Protein AF-A0A838JIX5-F1 (afdb_monomer_lite)

Sequence (201 aa):
MAEPAPVVNPYAYDNSAVEAPPATLGGALRRVGPGLVLTASIVGSGELIATTKLGAEVGYVLLWAVIISCLIKVVIQGEIGRYTIATGETALQFMNHMPGRIFGLSWPIWLWTIAGVLVMFAVGGMYGGVAQTLNLIMPAIGVDIWVGVLLLITLAVLLTGSYVQIEFVATLLVAIFTVLTVVTAAMLLLHPEYFSWSSVR

Structure (mmCIF, N/CA/C/O backbone):
data_AF-A0A838JIX5-F1
#
_entry.id   AF-A0A838JIX5-F1
#
loop_
_atom_site.group_PDB
_atom_site.id
_atom_site.type_symbol
_atom_site.label_atom_id
_atom_site.label_alt_id
_atom_site.label_comp_id
_atom_site.label_asym_id
_atom_site.label_entity_id
_atom_site.label_seq_id
_atom_site.pdbx_PDB_ins_code
_atom_site.Cartn_x
_atom_site.Cartn_y
_atom_site.Cartn_z
_atom_site.occupancy
_atom_site.B_iso_or_equiv
_atom_site.auth_seq_id
_atom_site.auth_comp_id
_atom_site.auth_asym_id
_atom_site.auth_atom_id
_atom_site.pdbx_PDB_model_num
ATOM 1 N N . MET A 1 1 ? -52.661 4.493 8.067 1.00 49.72 1 MET A N 1
ATOM 2 C CA . MET A 1 1 ? -51.391 4.979 7.490 1.00 49.72 1 MET A CA 1
ATOM 3 C C . MET A 1 1 ? -50.311 4.103 8.092 1.00 49.72 1 MET A C 1
ATOM 5 O O . MET A 1 1 ? -50.184 4.119 9.306 1.00 49.72 1 MET A O 1
ATOM 9 N N . ALA A 1 2 ? -49.692 3.225 7.300 1.00 50.19 2 ALA A N 1
ATOM 10 C CA . ALA A 1 2 ? -48.663 2.321 7.809 1.00 50.19 2 ALA A CA 1
ATOM 11 C C . ALA A 1 2 ? -47.417 3.141 8.166 1.00 50.19 2 ALA A C 1
ATOM 13 O O . ALA A 1 2 ? -46.976 3.967 7.368 1.00 50.19 2 ALA A O 1
ATOM 14 N N . GLU A 1 3 ? -46.920 2.950 9.382 1.00 52.31 3 GLU A N 1
ATOM 15 C CA . GLU A 1 3 ? -45.688 3.551 9.885 1.00 52.31 3 GLU A CA 1
ATOM 16 C C . GLU A 1 3 ? -44.525 3.158 8.951 1.00 52.31 3 GLU A C 1
ATOM 18 O O . GLU A 1 3 ? -44.441 1.987 8.561 1.00 52.31 3 GLU A O 1
ATOM 23 N N . PRO A 1 4 ? -43.672 4.099 8.504 1.00 58.88 4 PRO A N 1
ATOM 24 C CA . PRO A 1 4 ? -42.562 3.760 7.623 1.00 58.88 4 PRO A CA 1
ATOM 25 C C . PRO A 1 4 ? -41.616 2.810 8.361 1.00 58.88 4 PRO A C 1
ATOM 27 O O . PRO A 1 4 ? -41.252 3.062 9.509 1.00 58.88 4 PRO A O 1
ATOM 30 N N . ALA A 1 5 ? -41.245 1.707 7.705 1.00 61.91 5 ALA A N 1
ATOM 31 C CA . ALA A 1 5 ? -40.332 0.719 8.268 1.00 61.91 5 ALA A CA 1
ATOM 32 C C . ALA A 1 5 ? -39.061 1.415 8.794 1.00 61.91 5 ALA A C 1
ATOM 34 O O . ALA A 1 5 ? -38.531 2.296 8.106 1.00 61.91 5 ALA A O 1
ATOM 35 N N . PRO A 1 6 ? -38.576 1.058 9.997 1.00 62.38 6 PRO A N 1
ATOM 36 C CA . PRO A 1 6 ? -37.423 1.716 10.590 1.00 62.38 6 PRO A CA 1
ATOM 37 C C . PRO A 1 6 ? -36.229 1.597 9.642 1.00 62.38 6 PRO A C 1
ATOM 39 O O . PRO A 1 6 ? -35.906 0.510 9.165 1.00 62.38 6 PRO A O 1
ATOM 42 N N . VAL A 1 7 ? -35.589 2.731 9.352 1.00 66.94 7 VAL A N 1
ATOM 43 C CA . VAL A 1 7 ? -34.359 2.779 8.559 1.00 66.94 7 VAL A CA 1
ATOM 44 C C . VAL A 1 7 ? -33.283 2.056 9.364 1.00 66.94 7 VAL A C 1
ATOM 46 O O . VAL A 1 7 ? -32.718 2.613 10.304 1.00 66.94 7 VAL A O 1
ATOM 49 N N . VAL A 1 8 ? -33.047 0.785 9.038 1.00 63.84 8 VAL A N 1
ATOM 50 C CA . VAL A 1 8 ? -31.999 -0.023 9.663 1.00 63.84 8 VAL A CA 1
ATOM 51 C C . VAL A 1 8 ? -30.667 0.608 9.286 1.00 63.84 8 VAL A C 1
ATOM 53 O O . VAL A 1 8 ? -30.290 0.607 8.118 1.00 63.84 8 VAL A O 1
ATOM 56 N N . ASN A 1 9 ? -29.977 1.195 10.263 1.00 64.69 9 ASN A N 1
ATOM 57 C CA . ASN A 1 9 ? -28.635 1.715 10.060 1.00 64.69 9 ASN A CA 1
ATOM 58 C C . ASN A 1 9 ? -27.666 0.522 9.991 1.00 64.69 9 ASN A C 1
ATOM 60 O O . ASN A 1 9 ? -27.440 -0.110 11.023 1.00 64.69 9 ASN A O 1
ATOM 64 N N . PRO A 1 10 ? -27.071 0.213 8.824 1.00 61.59 10 PRO A N 1
ATOM 65 C CA . PRO A 1 10 ? -26.179 -0.937 8.675 1.00 61.59 10 PRO A CA 1
ATOM 66 C C . PRO A 1 10 ? -24.869 -0.798 9.470 1.00 61.59 10 PRO A C 1
ATOM 68 O O . PRO A 1 10 ? -24.121 -1.763 9.576 1.00 61.59 10 PRO A O 1
ATOM 71 N N . TYR A 1 11 ? -24.587 0.386 10.024 1.00 59.97 11 TYR A N 1
ATOM 72 C CA . TYR A 1 11 ? -23.412 0.676 10.848 1.00 59.97 11 TYR A CA 1
ATOM 73 C C . TYR A 1 11 ? -23.733 0.789 12.343 1.00 59.97 11 TYR A C 1
ATOM 75 O O . TYR A 1 11 ? -22.839 1.078 13.136 1.00 59.97 11 TYR A O 1
ATOM 83 N N . ALA A 1 12 ? -24.996 0.615 12.743 1.00 66.25 12 ALA A N 1
ATOM 84 C CA . ALA A 1 12 ? -25.342 0.561 14.156 1.00 66.25 12 ALA A CA 1
ATOM 85 C C . ALA A 1 12 ? -24.892 -0.782 14.739 1.00 66.25 12 ALA A C 1
ATOM 87 O O . ALA A 1 12 ? -25.158 -1.837 14.167 1.00 66.25 12 ALA A O 1
ATOM 88 N N . TYR A 1 13 ? -24.205 -0.732 15.879 1.00 64.38 13 TYR A N 1
ATOM 89 C CA . TYR A 1 13 ? -23.758 -1.926 16.585 1.00 64.38 13 TYR A CA 1
ATOM 90 C C . TYR A 1 13 ? -24.971 -2.747 17.044 1.00 64.38 13 TYR A C 1
ATOM 92 O O . TYR A 1 13 ? -25.727 -2.323 17.920 1.00 64.38 13 TYR A O 1
ATOM 100 N N . ASP A 1 14 ? -25.154 -3.917 16.435 1.00 71.00 14 ASP A N 1
ATOM 101 C CA . ASP A 1 14 ? -26.200 -4.868 16.790 1.00 71.00 14 ASP A CA 1
ATOM 102 C C . ASP A 1 14 ? -25.583 -6.058 17.532 1.00 71.00 14 ASP A C 1
ATOM 104 O O . ASP A 1 14 ? -24.811 -6.839 16.975 1.00 71.00 14 ASP A O 1
ATOM 108 N N . ASN A 1 15 ? -25.955 -6.213 18.804 1.00 69.06 15 ASN A N 1
ATOM 109 C CA . ASN A 1 15 ? -25.515 -7.335 19.633 1.00 69.06 15 ASN A CA 1
ATOM 110 C C . ASN A 1 15 ? -25.962 -8.695 19.068 1.00 69.06 15 ASN A C 1
ATOM 112 O O . ASN A 1 15 ? -25.353 -9.713 19.393 1.00 69.06 15 ASN A O 1
ATOM 116 N N . SER A 1 16 ? -27.002 -8.732 18.227 1.00 70.44 16 SER A N 1
ATOM 117 C CA . SER A 1 16 ? -27.482 -9.961 17.588 1.00 70.44 16 SER A CA 1
ATOM 118 C C . SER A 1 16 ? -26.566 -10.466 16.463 1.00 70.44 16 SER A C 1
ATOM 120 O O . SER A 1 16 ? -26.620 -11.647 16.121 1.00 70.44 16 SER A O 1
ATOM 122 N N . ALA A 1 17 ? -25.679 -9.611 15.937 1.00 70.25 17 ALA A N 1
ATOM 123 C CA . ALA A 1 17 ? -24.711 -9.947 14.890 1.00 70.25 17 ALA A CA 1
ATOM 124 C C . ALA A 1 17 ? -23.365 -10.473 15.437 1.00 70.25 17 ALA A C 1
ATOM 126 O O . ALA A 1 17 ? -22.452 -10.774 14.664 1.00 70.25 17 ALA A O 1
ATOM 127 N N . VAL A 1 18 ? -23.215 -10.581 16.763 1.00 72.31 18 VAL A N 1
ATOM 128 C CA . VAL A 1 18 ? -21.984 -11.063 17.403 1.00 72.31 18 VAL A CA 1
ATOM 129 C C . VAL A 1 18 ? -21.905 -12.585 17.295 1.00 72.31 18 VAL A C 1
ATOM 131 O O . VAL A 1 18 ? -22.628 -13.321 17.964 1.00 72.31 18 VAL A O 1
ATOM 134 N N . GLU A 1 19 ? -20.991 -13.072 16.460 1.00 74.69 19 GLU A N 1
ATOM 135 C CA . GLU A 1 19 ? -20.725 -14.502 16.312 1.00 74.69 19 GLU A CA 1
ATOM 136 C C . GLU A 1 19 ? -19.607 -14.992 17.243 1.00 74.69 19 GLU A C 1
ATOM 138 O O . GLU A 1 19 ? -18.637 -14.286 17.523 1.00 74.69 19 GLU A O 1
ATOM 143 N N . ALA A 1 20 ? -19.699 -16.256 17.667 1.00 76.56 20 ALA A N 1
ATOM 144 C CA . ALA A 1 20 ? -18.618 -16.912 18.395 1.00 76.56 20 ALA A CA 1
ATOM 145 C C . ALA A 1 20 ? -17.365 -17.065 17.504 1.00 76.56 20 ALA A C 1
ATOM 147 O O . ALA A 1 20 ? -17.487 -17.393 16.317 1.00 76.56 20 ALA A O 1
ATOM 148 N N . PRO A 1 21 ? -16.151 -16.873 18.055 1.00 77.81 21 PRO A N 1
ATOM 149 C CA . PRO A 1 21 ? -14.924 -17.016 17.286 1.00 77.81 21 PRO A CA 1
ATOM 150 C C . PRO A 1 21 ? -14.792 -18.449 16.741 1.00 77.81 21 PRO A C 1
ATOM 152 O O . PRO A 1 21 ? -15.108 -19.412 17.447 1.00 77.81 21 PRO A O 1
ATOM 155 N N . PRO A 1 22 ? -14.317 -18.630 15.494 1.00 79.19 22 PRO A N 1
ATOM 156 C CA . PRO A 1 22 ? -14.150 -19.959 14.922 1.00 79.19 22 PRO A CA 1
ATOM 157 C C . PRO A 1 22 ? -13.124 -20.763 15.731 1.00 79.19 22 PRO A C 1
ATOM 159 O O . PRO A 1 22 ? -11.954 -20.402 15.806 1.00 79.19 22 PRO A O 1
ATOM 162 N N . ALA A 1 23 ? -13.554 -21.891 16.300 1.00 80.69 23 ALA A N 1
ATOM 163 C CA . ALA A 1 23 ? -12.699 -22.775 17.100 1.00 80.69 23 ALA A CA 1
ATOM 164 C C . ALA A 1 23 ? -11.810 -23.711 16.255 1.00 80.69 23 ALA A C 1
ATOM 166 O O . ALA A 1 23 ? -10.989 -24.448 16.795 1.00 80.69 23 ALA A O 1
ATOM 167 N N . THR A 1 24 ? -11.979 -23.716 14.928 1.00 86.38 24 THR A N 1
ATOM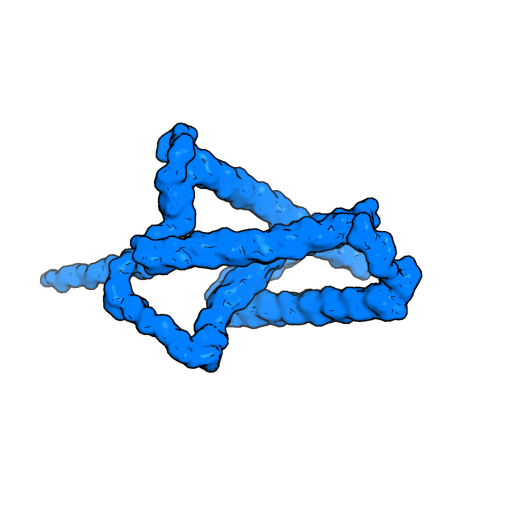 168 C CA . THR A 1 24 ? -11.248 -24.599 14.009 1.00 86.38 24 THR A CA 1
ATOM 169 C C . THR A 1 24 ? -10.425 -23.799 13.006 1.00 86.38 24 THR A C 1
ATOM 171 O O . THR A 1 24 ? -10.868 -22.766 12.501 1.00 86.38 24 THR A O 1
ATOM 174 N N . LEU A 1 25 ? -9.245 -24.320 12.650 1.00 80.00 25 LEU A N 1
ATOM 175 C CA . LEU A 1 25 ? -8.366 -23.722 11.636 1.00 80.00 25 LEU A CA 1
ATOM 176 C C . LEU A 1 25 ? -9.074 -23.556 10.278 1.00 80.00 25 LEU A C 1
ATOM 178 O O . LEU A 1 25 ? -8.915 -22.532 9.621 1.00 80.00 25 LEU A O 1
ATOM 182 N N . GLY A 1 26 ? -9.914 -24.520 9.881 1.00 82.88 26 GLY A N 1
ATOM 183 C CA . GLY A 1 26 ? -10.704 -24.429 8.647 1.00 82.88 26 GLY A CA 1
ATOM 184 C C . GLY A 1 26 ? -11.799 -23.356 8.699 1.00 82.88 26 GLY A C 1
ATOM 185 O O . GLY A 1 26 ? -12.038 -22.667 7.706 1.00 82.88 26 GLY A O 1
ATOM 186 N N . GLY A 1 27 ? -12.434 -23.170 9.862 1.00 79.44 27 GLY A N 1
ATOM 187 C CA . GLY A 1 27 ? -13.394 -22.089 10.091 1.00 79.44 27 GLY A CA 1
ATOM 188 C C . GLY A 1 27 ? -12.737 -20.708 10.073 1.00 79.44 27 GLY A C 1
ATOM 189 O O . GLY A 1 27 ? -13.312 -19.772 9.521 1.00 79.44 27 GLY A O 1
ATOM 190 N N . ALA A 1 28 ? -11.518 -20.596 10.606 1.00 79.88 28 ALA A N 1
ATOM 191 C CA . ALA A 1 28 ? -10.722 -19.375 10.533 1.00 79.88 28 ALA A CA 1
ATOM 192 C C . ALA A 1 28 ? -10.326 -19.048 9.085 1.00 79.88 28 ALA A C 1
ATOM 194 O O . ALA A 1 28 ? -10.533 -17.922 8.639 1.00 79.88 28 ALA A O 1
ATOM 195 N N . LEU A 1 29 ? -9.852 -20.039 8.318 1.00 79.25 29 LEU A N 1
ATOM 196 C CA . LEU A 1 29 ? -9.407 -19.840 6.934 1.00 79.25 29 LEU A CA 1
ATOM 197 C C . LEU A 1 29 ? -10.539 -19.360 6.008 1.00 79.25 29 LEU A C 1
ATOM 199 O O . LEU A 1 29 ? -10.319 -18.501 5.157 1.00 79.25 29 LEU A O 1
ATOM 203 N N . ARG A 1 30 ? -11.775 -19.836 6.217 1.00 77.31 30 ARG A N 1
ATOM 204 C CA . ARG A 1 30 ? -12.961 -19.362 5.476 1.00 77.31 30 ARG A CA 1
ATOM 205 C C . ARG A 1 30 ? -13.294 -17.884 5.707 1.00 77.31 30 ARG A C 1
ATOM 207 O O . ARG A 1 30 ? -13.936 -17.284 4.853 1.00 77.31 30 ARG A O 1
ATOM 214 N N . ARG A 1 31 ? -12.865 -17.293 6.826 1.00 77.44 31 ARG A N 1
ATOM 215 C CA . ARG A 1 31 ? -13.119 -15.881 7.167 1.00 77.44 31 ARG A CA 1
ATOM 216 C C . ARG A 1 31 ? -11.993 -14.936 6.725 1.00 77.44 31 ARG A C 1
ATOM 218 O O . ARG A 1 31 ? -12.108 -13.733 6.922 1.00 77.44 31 ARG A O 1
ATOM 225 N N . VAL A 1 32 ? -10.927 -15.453 6.104 1.00 77.19 32 VAL A N 1
ATOM 226 C CA . VAL A 1 32 ? -9.784 -14.646 5.630 1.00 77.19 32 VAL A CA 1
ATOM 227 C C . VAL A 1 32 ? -10.114 -13.848 4.363 1.00 77.19 32 VAL A C 1
ATOM 229 O O . VAL A 1 32 ? -9.478 -12.827 4.121 1.00 77.19 32 VAL A O 1
ATOM 232 N N . GLY A 1 33 ? -11.122 -14.263 3.585 1.00 69.25 33 GLY A N 1
ATOM 233 C CA . GLY A 1 33 ? -11.476 -13.668 2.285 1.00 69.25 33 GLY A CA 1
ATOM 234 C C . GLY A 1 33 ? -11.539 -12.132 2.280 1.00 69.25 33 GLY A C 1
ATOM 235 O O . GLY A 1 33 ? -10.750 -11.513 1.567 1.00 69.25 33 GLY A O 1
ATOM 236 N N . PRO A 1 34 ? -12.372 -11.496 3.128 1.00 69.12 34 PRO A N 1
ATOM 237 C CA . PRO A 1 34 ? -12.459 -10.035 3.195 1.00 69.12 34 PRO A CA 1
ATOM 238 C C . PRO A 1 34 ? -11.132 -9.359 3.570 1.00 69.12 34 PRO A C 1
ATOM 240 O O . PRO A 1 34 ? -10.790 -8.309 3.031 1.00 69.12 34 PRO A O 1
ATOM 243 N N . GLY A 1 35 ? -10.354 -9.978 4.465 1.00 71.06 35 GLY A N 1
ATOM 244 C CA . GLY A 1 35 ? -9.040 -9.479 4.872 1.00 71.06 35 GLY A CA 1
ATOM 245 C C . GLY A 1 35 ? -8.003 -9.565 3.753 1.00 71.06 35 GLY A C 1
ATOM 246 O O . GLY A 1 35 ? -7.178 -8.665 3.613 1.00 71.06 35 GLY A O 1
ATOM 247 N N . LEU A 1 36 ? -8.060 -10.604 2.919 1.00 69.12 36 LEU A N 1
ATOM 248 C CA . LEU A 1 36 ? -7.152 -10.784 1.787 1.00 69.12 36 LEU A CA 1
ATOM 249 C C . LEU A 1 36 ? -7.434 -9.765 0.676 1.00 69.12 36 LEU A C 1
ATOM 251 O O . LEU A 1 36 ? -6.492 -9.159 0.172 1.00 69.12 36 LEU A O 1
ATOM 255 N N . VAL A 1 37 ? -8.709 -9.504 0.370 1.00 67.44 37 VAL A N 1
ATOM 256 C CA . VAL A 1 37 ? -9.119 -8.443 -0.571 1.00 67.44 37 VAL A CA 1
ATOM 257 C C . VAL A 1 37 ? -8.716 -7.062 -0.047 1.00 67.44 37 VAL A C 1
ATOM 259 O O . VA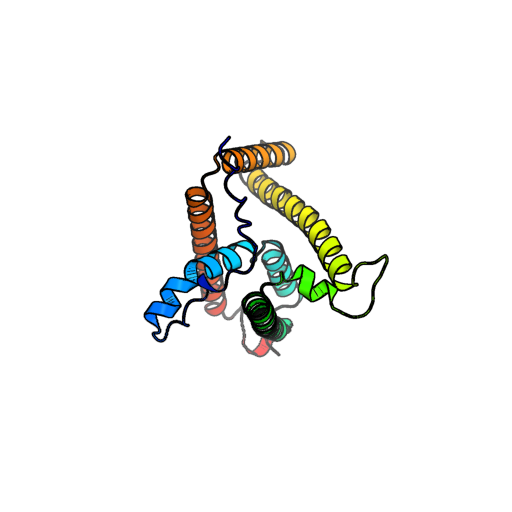L A 1 37 ? -8.141 -6.264 -0.788 1.00 67.44 37 VAL A O 1
ATOM 262 N N . LEU A 1 38 ? -8.935 -6.791 1.245 1.00 70.56 38 LEU A N 1
ATOM 263 C CA . LEU A 1 38 ? -8.499 -5.542 1.871 1.00 70.56 38 LEU A CA 1
ATOM 264 C C . LEU A 1 38 ? -6.975 -5.381 1.781 1.00 70.56 38 LEU A C 1
ATOM 266 O O . LEU A 1 38 ? -6.489 -4.331 1.367 1.00 70.56 38 LEU A O 1
ATOM 270 N N . THR A 1 39 ? -6.217 -6.432 2.093 1.00 70.75 39 THR A N 1
ATOM 271 C CA . THR A 1 39 ? -4.749 -6.407 2.012 1.00 70.75 39 THR A CA 1
ATOM 272 C C . THR A 1 39 ? -4.285 -6.172 0.573 1.00 70.75 39 THR A C 1
ATOM 274 O O . THR A 1 39 ? -3.431 -5.322 0.342 1.00 70.75 39 THR A O 1
ATOM 277 N N . ALA A 1 40 ? -4.898 -6.849 -0.402 1.00 67.75 40 ALA A N 1
ATOM 278 C CA . ALA A 1 40 ? -4.644 -6.651 -1.828 1.00 67.75 40 ALA A CA 1
ATOM 279 C C . ALA A 1 40 ? -4.916 -5.207 -2.286 1.00 67.75 40 ALA A C 1
ATOM 281 O O . ALA A 1 40 ? -4.175 -4.682 -3.110 1.00 67.75 40 ALA A O 1
ATOM 282 N N . SER A 1 41 ? -5.942 -4.553 -1.730 1.00 69.69 41 SER A N 1
ATOM 283 C CA . SER A 1 41 ? -6.265 -3.153 -2.043 1.00 69.69 41 SER A CA 1
ATOM 284 C C . SER A 1 41 ? -5.322 -2.133 -1.392 1.00 69.69 41 SER A C 1
ATOM 286 O O . SER A 1 41 ? -5.141 -1.041 -1.925 1.00 69.69 41 SER A O 1
ATOM 288 N N . ILE A 1 42 ? -4.724 -2.478 -0.245 1.00 70.44 42 ILE A N 1
ATOM 289 C CA . ILE A 1 42 ? -3.831 -1.593 0.519 1.00 70.44 42 ILE A CA 1
ATOM 290 C C . ILE A 1 42 ? -2.392 -1.658 -0.002 1.00 70.44 42 ILE A C 1
ATOM 292 O O . ILE A 1 42 ? -1.681 -0.656 0.070 1.00 70.44 42 ILE A O 1
ATOM 296 N N . VAL A 1 43 ? -1.956 -2.805 -0.538 1.00 69.12 43 VAL A N 1
ATOM 297 C CA . VAL A 1 43 ? -0.628 -2.946 -1.156 1.00 69.12 43 VAL A CA 1
ATOM 298 C C . VAL A 1 43 ? -0.579 -2.100 -2.433 1.00 69.12 43 VAL A C 1
ATOM 300 O O . VAL A 1 43 ? -0.951 -2.528 -3.523 1.00 69.12 43 VAL A O 1
ATOM 303 N N . GLY A 1 44 ? -0.150 -0.851 -2.273 1.00 68.94 44 GLY A N 1
ATOM 304 C CA . GLY A 1 44 ? -0.107 0.142 -3.337 1.00 68.94 44 GLY A CA 1
ATOM 305 C C . GLY A 1 44 ? 1.193 0.097 -4.136 1.00 68.94 44 GLY A C 1
ATOM 306 O O . GLY A 1 44 ? 2.261 -0.244 -3.626 1.00 68.94 44 GLY A O 1
ATOM 307 N N . SER A 1 45 ? 1.135 0.557 -5.387 1.00 68.25 45 SER A N 1
ATOM 308 C CA . SER A 1 45 ? 2.334 0.705 -6.226 1.00 68.25 45 SER A CA 1
ATOM 309 C C . SER A 1 45 ? 3.363 1.681 -5.640 1.00 68.25 45 SER A C 1
ATOM 311 O O . SER A 1 45 ? 4.545 1.558 -5.935 1.00 68.25 45 SER A O 1
ATOM 313 N N . GLY A 1 46 ? 2.948 2.607 -4.767 1.00 71.19 46 GLY A N 1
ATOM 314 C CA . GLY A 1 46 ? 3.852 3.524 -4.072 1.00 71.19 46 GLY A CA 1
ATOM 315 C C . GLY A 1 46 ? 4.842 2.803 -3.155 1.00 71.19 46 GLY A C 1
ATOM 316 O O . GLY A 1 46 ? 6.032 3.103 -3.200 1.00 71.19 46 GLY A O 1
ATOM 317 N N . GLU A 1 47 ? 4.381 1.809 -2.385 1.00 76.69 47 GLU A N 1
ATOM 318 C CA . GLU A 1 47 ? 5.271 0.980 -1.559 1.00 76.69 47 GLU A CA 1
ATOM 319 C C . GLU A 1 47 ? 6.217 0.160 -2.439 1.00 76.69 47 GLU A C 1
ATOM 321 O O . GLU A 1 47 ? 7.401 0.045 -2.129 1.00 76.69 47 GLU A O 1
ATOM 326 N N . LEU A 1 48 ? 5.715 -0.357 -3.564 1.00 76.44 48 LEU A N 1
ATOM 327 C CA . LEU A 1 48 ? 6.501 -1.148 -4.508 1.00 76.44 48 LEU A CA 1
ATOM 328 C C . LEU A 1 48 ? 7.609 -0.316 -5.154 1.00 76.44 48 LEU A C 1
ATOM 330 O O . LEU A 1 48 ? 8.773 -0.684 -5.038 1.00 76.44 48 LEU A O 1
ATOM 334 N N . ILE A 1 49 ? 7.274 0.833 -5.748 1.00 79.44 49 ILE A N 1
ATOM 335 C CA . ILE A 1 49 ? 8.239 1.729 -6.399 1.00 79.44 49 ILE A CA 1
ATOM 336 C C . ILE A 1 49 ? 9.260 2.239 -5.381 1.00 79.44 49 ILE A C 1
ATOM 338 O O . ILE A 1 49 ? 10.462 2.190 -5.644 1.00 79.44 49 ILE A O 1
ATOM 342 N N . ALA A 1 50 ? 8.804 2.711 -4.215 1.00 82.00 50 ALA A N 1
ATOM 343 C CA . ALA A 1 50 ? 9.693 3.260 -3.197 1.00 82.00 50 ALA A CA 1
ATOM 344 C C . ALA A 1 50 ? 10.638 2.194 -2.631 1.00 82.00 50 ALA A C 1
ATOM 346 O O . ALA A 1 50 ? 11.834 2.453 -2.520 1.00 82.00 50 ALA A O 1
ATOM 347 N N . THR A 1 51 ? 10.140 0.989 -2.335 1.00 83.38 51 THR A N 1
ATOM 348 C CA . THR A 1 51 ? 10.971 -0.100 -1.795 1.00 83.38 51 THR A CA 1
ATOM 349 C C . THR A 1 51 ? 11.965 -0.603 -2.836 1.00 83.38 51 THR A C 1
ATOM 351 O O . THR A 1 51 ? 13.129 -0.813 -2.503 1.00 83.38 51 THR A O 1
ATOM 354 N N . THR A 1 52 ? 11.563 -0.732 -4.107 1.00 84.19 52 THR A N 1
ATOM 355 C CA . THR A 1 52 ? 12.495 -1.119 -5.179 1.00 84.19 52 THR A CA 1
ATOM 356 C C . THR A 1 52 ? 13.528 -0.035 -5.466 1.00 84.19 52 THR A C 1
ATOM 358 O O . THR A 1 52 ? 14.694 -0.355 -5.673 1.00 84.19 52 THR A O 1
ATOM 361 N N . LYS A 1 53 ? 13.133 1.247 -5.436 1.00 85.62 53 LYS A N 1
ATOM 362 C CA . LYS A 1 53 ? 14.051 2.379 -5.629 1.00 85.62 53 LYS A CA 1
ATOM 363 C C . LYS A 1 53 ? 15.067 2.440 -4.498 1.00 85.62 53 LYS A C 1
ATOM 365 O O . LYS A 1 53 ? 16.259 2.535 -4.755 1.00 85.62 53 LYS A O 1
ATOM 370 N N . LEU A 1 54 ? 14.594 2.323 -3.260 1.00 86.06 54 LEU A N 1
ATOM 371 C CA . LEU A 1 54 ? 15.448 2.294 -2.082 1.00 86.06 54 LEU A CA 1
ATOM 372 C C . LEU A 1 54 ? 16.409 1.100 -2.139 1.00 86.06 54 LEU A C 1
ATOM 374 O O . LEU A 1 54 ? 17.607 1.285 -1.970 1.00 86.06 54 LEU A O 1
ATOM 378 N N . GLY A 1 55 ? 15.919 -0.097 -2.470 1.00 86.38 55 GLY A N 1
ATOM 379 C CA . GLY A 1 55 ? 16.765 -1.278 -2.659 1.00 86.38 55 GLY A CA 1
ATOM 380 C C . GLY A 1 55 ? 17.804 -1.118 -3.776 1.00 86.38 55 GLY A C 1
ATOM 381 O O . GLY A 1 55 ? 18.921 -1.603 -3.640 1.00 86.38 55 GLY A O 1
ATOM 382 N N . ALA A 1 56 ? 17.481 -0.398 -4.853 1.00 86.31 56 ALA A N 1
ATOM 383 C CA . ALA A 1 56 ? 18.434 -0.096 -5.922 1.00 86.31 56 ALA A CA 1
ATOM 384 C C . ALA A 1 56 ? 19.493 0.945 -5.506 1.00 86.31 56 ALA A C 1
ATOM 386 O O . ALA A 1 56 ? 20.639 0.851 -5.937 1.00 86.31 56 ALA A O 1
ATOM 387 N N . GLU A 1 57 ? 19.128 1.926 -4.675 1.00 87.88 57 GLU A N 1
ATOM 388 C CA . GLU A 1 57 ? 20.029 2.998 -4.224 1.00 87.88 57 GLU A CA 1
ATOM 389 C C . GLU A 1 57 ? 20.950 2.569 -3.077 1.00 87.88 57 GLU A C 1
ATOM 391 O O . GLU A 1 57 ? 22.131 2.914 -3.075 1.00 87.88 57 GLU A O 1
ATOM 396 N N . VAL A 1 58 ? 20.422 1.832 -2.095 1.00 85.88 58 VAL A N 1
ATOM 397 C CA . VAL A 1 58 ? 21.152 1.465 -0.868 1.00 85.88 58 VAL A CA 1
ATOM 398 C C . VAL A 1 58 ? 21.431 -0.035 -0.740 1.00 85.88 58 VAL A C 1
ATOM 400 O O . VAL A 1 58 ? 21.983 -0.481 0.268 1.00 85.88 58 VAL A O 1
ATOM 403 N N . GLY A 1 59 ? 21.053 -0.835 -1.738 1.00 84.44 59 GLY A N 1
ATOM 404 C CA . GLY A 1 59 ? 21.205 -2.287 -1.696 1.00 84.44 59 GLY A CA 1
ATOM 405 C C . GLY A 1 59 ? 20.351 -2.932 -0.598 1.00 84.44 59 GLY A C 1
ATOM 406 O O . GLY A 1 59 ? 19.224 -2.522 -0.320 1.00 84.44 59 GLY A O 1
ATOM 407 N N . TYR A 1 60 ? 20.905 -3.953 0.060 1.00 85.25 60 TYR A N 1
ATOM 408 C CA . TYR A 1 60 ? 20.200 -4.754 1.072 1.00 85.25 60 TYR A CA 1
ATOM 409 C C . TYR A 1 60 ? 20.340 -4.233 2.509 1.00 85.25 60 TYR A C 1
ATOM 411 O O . TYR A 1 60 ? 19.791 -4.841 3.428 1.00 85.25 60 TYR A O 1
ATOM 419 N N . VAL A 1 61 ? 21.024 -3.104 2.722 1.00 86.31 61 VAL A N 1
ATOM 420 C CA . VAL A 1 61 ? 21.304 -2.554 4.063 1.00 86.31 61 VAL A CA 1
ATOM 421 C C . VAL A 1 61 ? 20.019 -2.285 4.854 1.00 86.31 61 VAL A C 1
ATOM 423 O O . VAL A 1 61 ? 19.976 -2.480 6.065 1.00 86.31 61 VAL A O 1
ATOM 426 N N . LEU A 1 62 ? 18.937 -1.879 4.183 1.00 87.25 62 LEU A N 1
ATOM 427 C CA . LEU A 1 62 ? 17.651 -1.575 4.824 1.00 87.25 62 LEU A CA 1
ATOM 428 C C . LEU A 1 62 ? 16.672 -2.758 4.855 1.00 87.25 62 LEU A C 1
ATOM 430 O O . LEU A 1 62 ? 15.533 -2.595 5.294 1.00 87.25 62 LEU A O 1
ATOM 434 N N . LEU A 1 63 ? 17.093 -3.958 4.442 1.00 86.56 63 LEU A N 1
ATOM 435 C CA . LEU A 1 63 ? 16.219 -5.135 4.417 1.00 86.56 63 LEU A CA 1
ATOM 436 C C . LEU A 1 63 ? 15.672 -5.476 5.814 1.00 86.56 63 LEU A C 1
ATOM 438 O O . LEU A 1 63 ? 14.492 -5.796 5.958 1.00 86.56 63 LEU A O 1
ATOM 442 N N . TRP A 1 64 ? 16.495 -5.340 6.859 1.00 88.25 64 TRP A N 1
ATOM 443 C CA . TRP A 1 64 ? 16.058 -5.558 8.242 1.00 88.25 64 TRP A CA 1
ATOM 444 C C . TRP A 1 64 ? 14.963 -4.564 8.662 1.00 88.25 64 TRP A C 1
ATOM 446 O O . TRP A 1 64 ? 14.002 -4.950 9.330 1.00 88.25 64 TRP A O 1
ATOM 456 N N . ALA A 1 65 ? 15.057 -3.304 8.225 1.00 88.69 65 ALA A N 1
ATOM 457 C CA . ALA A 1 65 ? 14.073 -2.272 8.532 1.00 88.69 65 ALA A CA 1
ATOM 458 C C . ALA A 1 65 ? 12.727 -2.561 7.850 1.00 88.69 65 ALA A C 1
ATOM 460 O O . ALA A 1 65 ? 11.677 -2.360 8.462 1.00 88.69 65 ALA A O 1
ATOM 461 N N . VAL A 1 66 ? 12.746 -3.102 6.624 1.00 87.75 66 VAL A N 1
ATOM 462 C CA . VAL A 1 66 ? 11.539 -3.550 5.904 1.00 87.75 66 VAL A CA 1
ATOM 463 C C . VAL A 1 66 ? 10.848 -4.705 6.634 1.00 87.75 66 VAL A C 1
ATOM 465 O O . VAL A 1 66 ? 9.624 -4.713 6.763 1.00 87.75 66 VAL A O 1
ATOM 468 N N . ILE A 1 67 ? 11.609 -5.673 7.151 1.00 89.50 67 ILE A N 1
ATOM 469 C CA . ILE A 1 67 ? 11.037 -6.792 7.917 1.00 89.50 67 ILE A CA 1
ATOM 470 C C . ILE A 1 67 ? 10.381 -6.273 9.202 1.00 89.50 67 ILE A C 1
ATOM 472 O O . ILE A 1 67 ? 9.234 -6.617 9.492 1.00 89.50 67 ILE A O 1
ATOM 476 N N . ILE A 1 68 ? 11.070 -5.406 9.949 1.00 92.69 68 ILE A N 1
ATOM 477 C CA . ILE A 1 68 ? 10.533 -4.830 11.188 1.00 92.69 68 ILE A CA 1
ATOM 478 C C . ILE A 1 68 ? 9.284 -3.989 10.911 1.00 92.69 68 ILE A C 1
ATOM 480 O O . ILE A 1 68 ? 8.286 -4.141 11.619 1.00 92.69 68 ILE A O 1
ATOM 484 N N . SER A 1 69 ? 9.290 -3.146 9.874 1.00 89.50 69 SER A N 1
ATOM 485 C CA . SER A 1 69 ? 8.115 -2.343 9.518 1.00 89.50 69 SER A CA 1
ATOM 486 C C . SER A 1 69 ? 6.923 -3.228 9.146 1.00 89.50 69 SER A C 1
ATOM 488 O O . SER A 1 69 ? 5.798 -2.955 9.572 1.00 89.50 69 SER A O 1
ATOM 490 N N . CYS A 1 70 ? 7.163 -4.342 8.445 1.00 88.75 70 CYS A N 1
ATOM 491 C CA . CYS A 1 70 ? 6.132 -5.322 8.115 1.00 88.75 70 CYS A CA 1
ATOM 492 C C . CYS A 1 70 ? 5.569 -6.056 9.339 1.00 88.75 70 CYS A C 1
ATOM 494 O O . CYS A 1 70 ? 4.382 -6.375 9.354 1.00 88.75 70 CYS A O 1
ATOM 496 N N . LEU A 1 71 ? 6.370 -6.300 10.374 1.00 91.25 71 LEU A N 1
ATOM 497 C CA . LEU A 1 71 ? 5.873 -6.896 11.617 1.00 91.25 71 LEU A CA 1
ATOM 498 C C . LEU A 1 71 ? 5.059 -5.888 12.432 1.00 91.25 71 LEU A C 1
ATOM 500 O O . LEU A 1 71 ? 3.926 -6.173 12.824 1.00 91.25 71 LEU A O 1
ATOM 504 N N . ILE A 1 72 ? 5.605 -4.687 12.636 1.00 93.00 72 ILE A N 1
ATOM 505 C CA . ILE A 1 72 ? 4.950 -3.626 13.409 1.00 93.00 72 ILE A CA 1
ATOM 506 C C . ILE A 1 72 ? 3.605 -3.257 12.776 1.00 93.00 72 ILE A C 1
ATOM 508 O O . ILE A 1 72 ? 2.604 -3.162 13.489 1.00 93.00 72 ILE A O 1
ATOM 512 N N . LYS A 1 73 ? 3.543 -3.113 11.443 1.00 88.06 73 LYS A N 1
ATOM 513 C CA . LYS A 1 73 ? 2.293 -2.743 10.761 1.00 88.06 73 LYS A CA 1
ATOM 514 C C . LYS A 1 73 ? 1.188 -3.776 10.972 1.00 88.06 73 LYS A C 1
ATOM 516 O O . LYS A 1 73 ? 0.029 -3.388 11.079 1.00 88.06 73 LYS A O 1
ATOM 521 N N . VAL A 1 74 ? 1.518 -5.069 11.033 1.00 89.00 74 VAL A N 1
ATOM 522 C CA . VAL A 1 74 ? 0.528 -6.137 11.249 1.00 89.00 74 VAL A CA 1
ATOM 523 C C . VAL A 1 74 ? -0.004 -6.091 12.677 1.00 89.00 74 VAL A C 1
ATOM 525 O O . VAL A 1 74 ? -1.212 -6.185 12.875 1.00 89.00 74 VAL A O 1
ATOM 528 N N . VAL A 1 75 ? 0.871 -5.885 13.666 1.00 92.06 75 VAL A N 1
ATOM 529 C CA . VAL A 1 75 ? 0.460 -5.772 15.074 1.00 92.06 75 VAL A CA 1
ATOM 530 C C . VAL A 1 75 ? -0.450 -4.562 15.276 1.00 92.06 75 VAL A C 1
ATOM 532 O O . VAL A 1 75 ? -1.542 -4.707 15.818 1.00 92.06 75 VAL A O 1
ATOM 535 N N . ILE A 1 76 ? -0.047 -3.386 14.783 1.00 90.44 76 ILE A N 1
ATOM 536 C CA . ILE A 1 76 ? -0.832 -2.153 14.933 1.00 90.44 76 ILE A CA 1
ATOM 537 C C . ILE A 1 76 ? -2.202 -2.287 14.254 1.00 90.44 76 ILE A C 1
ATOM 539 O O . ILE A 1 76 ? -3.220 -1.973 14.870 1.00 90.44 76 ILE A O 1
ATOM 543 N N . GLN A 1 77 ? -2.256 -2.793 13.016 1.00 87.75 77 GLN A N 1
ATOM 544 C CA . GLN A 1 77 ? -3.530 -3.012 12.318 1.00 87.75 77 GLN A CA 1
ATOM 545 C C . GLN A 1 77 ? -4.402 -4.061 13.021 1.00 87.75 77 GLN A C 1
ATOM 547 O O . GLN A 1 77 ? -5.622 -3.910 13.064 1.00 87.75 77 GLN A O 1
ATOM 552 N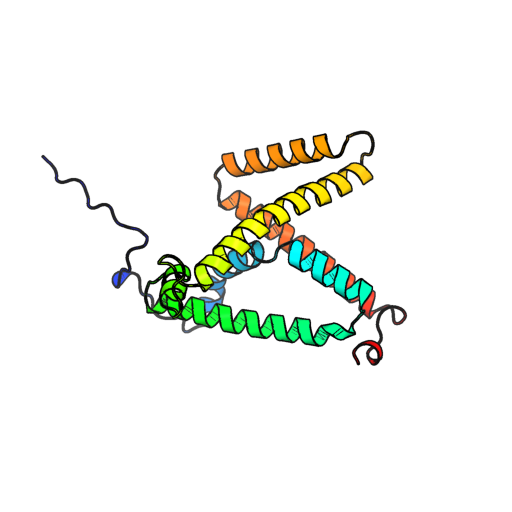 N . GLY A 1 78 ? -3.788 -5.087 13.616 1.00 88.69 78 GLY A N 1
ATOM 553 C CA . GLY A 1 78 ? -4.482 -6.091 14.418 1.00 88.69 78 GLY A CA 1
ATOM 554 C C . GLY A 1 78 ? -5.149 -5.501 15.661 1.00 88.69 78 GLY A C 1
ATOM 555 O O . GLY A 1 78 ? -6.308 -5.812 15.929 1.00 88.69 78 GLY A O 1
ATOM 556 N N . GLU A 1 79 ? -4.463 -4.619 16.390 1.00 91.00 79 GLU A N 1
ATOM 557 C CA . GLU A 1 79 ? -5.031 -3.954 17.572 1.00 91.00 79 GLU A CA 1
ATOM 558 C C . GLU A 1 79 ? -6.129 -2.948 17.215 1.00 91.00 79 GLU A C 1
ATOM 560 O O . GLU A 1 79 ? -7.174 -2.934 17.864 1.00 91.00 79 GLU A O 1
ATOM 565 N N . ILE A 1 80 ? -5.950 -2.160 16.149 1.00 88.62 80 ILE A N 1
ATOM 566 C CA . ILE A 1 80 ? -7.000 -1.251 15.658 1.00 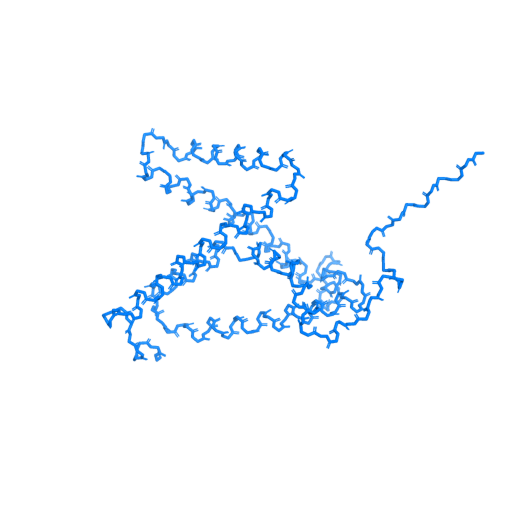88.62 80 ILE A CA 1
ATOM 567 C C . ILE A 1 80 ? -8.235 -2.054 15.221 1.00 88.62 80 ILE A C 1
ATOM 569 O O . ILE A 1 80 ? -9.359 -1.692 15.563 1.00 88.62 80 ILE A O 1
ATOM 573 N N . GLY A 1 81 ? -8.039 -3.175 14.520 1.00 87.06 81 GLY A N 1
ATOM 574 C CA . GLY A 1 81 ? -9.130 -4.066 14.124 1.00 87.06 81 GLY A CA 1
ATOM 575 C C . GLY A 1 81 ? -9.864 -4.668 15.324 1.00 87.06 81 GLY A C 1
ATOM 576 O O . GLY A 1 81 ? -11.093 -4.632 15.372 1.00 87.06 81 GLY A O 1
ATOM 577 N N . ARG A 1 82 ? -9.126 -5.166 16.327 1.00 87.75 82 ARG A N 1
ATOM 578 C CA . ARG A 1 82 ? -9.706 -5.660 17.588 1.00 87.75 82 ARG A CA 1
ATOM 579 C C . ARG A 1 82 ? -10.497 -4.575 18.314 1.00 87.75 82 ARG A C 1
ATOM 581 O O . ARG A 1 82 ? -11.595 -4.863 18.783 1.00 87.75 82 ARG A O 1
ATOM 588 N N . TYR A 1 83 ? -9.974 -3.349 18.372 1.00 88.81 83 TYR A N 1
ATOM 589 C CA . TYR A 1 83 ? -10.669 -2.211 18.969 1.00 88.81 83 TYR A CA 1
ATOM 590 C C . TYR A 1 83 ? -12.001 -1.946 18.266 1.00 88.81 83 TYR A C 1
ATOM 592 O O . TYR A 1 83 ? -13.037 -1.959 18.921 1.00 88.81 83 TYR A O 1
ATOM 600 N N . THR A 1 84 ? -11.995 -1.795 16.938 1.00 88.25 84 THR A N 1
ATOM 601 C CA . THR A 1 84 ? -13.211 -1.513 16.159 1.00 88.25 84 THR A CA 1
ATOM 602 C C . THR A 1 84 ? -14.267 -2.610 16.288 1.00 88.25 84 THR A C 1
ATOM 604 O O . THR A 1 84 ? -15.453 -2.304 16.380 1.00 88.25 84 THR A O 1
ATOM 607 N N . ILE A 1 85 ? -13.859 -3.881 16.349 1.00 84.50 85 ILE A N 1
ATOM 608 C CA . ILE A 1 85 ? -14.793 -4.998 16.560 1.00 84.50 85 ILE A CA 1
ATOM 609 C C . ILE A 1 85 ? -15.365 -4.980 17.986 1.00 84.50 85 ILE A C 1
ATOM 611 O O . ILE A 1 85 ? -16.549 -5.251 18.168 1.00 84.50 85 ILE A O 1
ATOM 615 N N . ALA A 1 86 ? -14.545 -4.670 18.994 1.00 85.06 86 ALA A N 1
ATOM 616 C CA . ALA A 1 86 ? -14.954 -4.711 20.397 1.00 85.06 86 ALA A CA 1
ATOM 617 C C . ALA A 1 86 ? -15.822 -3.515 20.821 1.00 85.06 86 ALA A C 1
ATOM 619 O O . ALA A 1 86 ? -16.707 -3.678 21.658 1.00 85.06 86 ALA A O 1
ATOM 620 N N . THR A 1 87 ? -15.564 -2.319 20.288 1.00 84.25 87 THR A N 1
ATOM 621 C CA . THR A 1 87 ? -16.289 -1.091 20.662 1.00 84.25 87 THR A CA 1
ATOM 622 C C . THR A 1 87 ? -17.414 -0.738 19.694 1.00 84.25 87 THR A C 1
ATOM 624 O O . THR A 1 87 ? -18.288 0.051 20.044 1.00 84.25 87 THR A O 1
ATOM 627 N N . GLY A 1 88 ? -17.394 -1.288 18.476 1.00 81.38 88 GLY A N 1
ATOM 628 C CA . GLY A 1 88 ? -18.282 -0.868 17.391 1.00 81.38 88 GLY A CA 1
ATOM 629 C C . GLY A 1 88 ? -17.933 0.508 16.810 1.00 81.38 88 GLY A C 1
ATOM 630 O O . GLY A 1 88 ? -18.643 0.996 15.933 1.00 81.38 88 GLY A O 1
ATOM 631 N N . GLU A 1 89 ? -16.849 1.144 17.267 1.00 86.50 89 GLU A N 1
ATOM 632 C CA . GLU A 1 89 ? -16.395 2.439 16.763 1.00 86.50 89 GLU A CA 1
ATOM 633 C C . GLU A 1 89 ? -15.431 2.279 15.585 1.00 86.50 89 GLU A C 1
ATOM 635 O O . GLU A 1 89 ? -14.519 1.447 15.576 1.00 86.50 89 GLU A O 1
ATOM 640 N N . THR A 1 90 ? -15.577 3.146 14.588 1.00 87.06 90 THR A N 1
ATOM 641 C CA . THR A 1 90 ? -14.653 3.206 13.452 1.00 87.06 90 THR A CA 1
ATOM 642 C C . THR A 1 90 ? -13.246 3.619 13.896 1.00 87.06 90 THR A C 1
ATOM 644 O O . THR A 1 90 ? -13.066 4.367 14.858 1.00 87.06 90 THR A O 1
ATOM 647 N N . ALA A 1 91 ? -12.224 3.221 13.135 1.00 85.56 91 ALA A N 1
ATOM 648 C CA . ALA A 1 91 ? -10.842 3.628 13.404 1.00 85.56 91 ALA A CA 1
ATOM 649 C C . ALA A 1 91 ? -10.653 5.164 13.445 1.00 85.56 91 ALA A C 1
ATOM 651 O O . ALA A 1 91 ? -9.808 5.668 14.181 1.00 85.56 91 ALA A O 1
ATOM 652 N N . LEU A 1 92 ? -11.457 5.929 12.694 1.00 86.31 92 LEU A N 1
ATOM 653 C CA . LEU A 1 92 ? -11.447 7.398 12.733 1.00 86.31 92 LEU A CA 1
ATOM 654 C C . LEU A 1 92 ? -12.018 7.955 14.043 1.00 86.31 92 LEU A C 1
ATOM 656 O O . LEU A 1 92 ? -11.478 8.922 14.578 1.00 86.31 92 LEU A O 1
ATOM 660 N N . GLN A 1 93 ? -13.074 7.338 14.580 1.00 86.19 93 GLN A N 1
ATOM 661 C CA . GLN A 1 93 ? -13.625 7.695 15.892 1.00 86.19 93 GLN A CA 1
ATOM 662 C C . GLN A 1 93 ? -12.629 7.377 17.009 1.00 86.19 93 GLN A C 1
ATOM 664 O O . GLN A 1 93 ? -12.360 8.248 17.835 1.00 86.19 93 GLN A O 1
ATOM 669 N N . PHE A 1 94 ? -11.981 6.209 16.949 1.00 86.38 94 PHE A N 1
ATOM 670 C CA . PHE A 1 94 ? -10.878 5.859 17.846 1.00 86.38 94 PHE A CA 1
ATOM 671 C C . PHE A 1 94 ? -9.773 6.926 17.843 1.00 86.38 94 PHE A C 1
ATOM 673 O O . PHE A 1 94 ? -9.358 7.415 18.894 1.00 86.38 94 PHE A O 1
ATOM 680 N N . MET A 1 95 ? -9.327 7.350 16.656 1.00 85.75 95 MET A N 1
ATOM 681 C CA . MET A 1 95 ? -8.328 8.414 16.518 1.00 85.75 95 MET A CA 1
ATOM 682 C C . MET A 1 95 ? -8.809 9.764 17.071 1.00 85.75 95 MET A C 1
ATOM 684 O O . MET A 1 95 ? -7.993 10.555 17.549 1.00 85.75 95 MET A O 1
ATOM 688 N N . ASN A 1 96 ? -10.117 10.031 17.056 1.00 87.44 96 ASN A N 1
ATOM 689 C CA . ASN A 1 96 ? -10.688 11.248 17.631 1.00 87.44 96 ASN A CA 1
ATOM 690 C C . ASN A 1 96 ? -10.632 11.274 19.166 1.00 87.44 96 ASN A C 1
ATOM 692 O O . ASN A 1 96 ? -10.646 12.352 19.755 1.00 87.44 96 ASN A O 1
ATOM 696 N N . HIS A 1 97 ? -10.518 10.121 19.827 1.00 85.88 97 HIS A N 1
ATOM 697 C CA . HIS A 1 97 ? -10.365 10.049 21.283 1.00 85.88 97 HIS A CA 1
ATOM 698 C C . HIS A 1 97 ? -8.955 10.412 21.771 1.00 85.88 97 HIS A C 1
ATOM 700 O O . HIS A 1 97 ? -8.757 10.628 22.968 1.00 85.88 97 HIS A O 1
ATOM 706 N N . MET A 1 98 ? -7.972 10.522 20.871 1.00 84.56 98 MET A N 1
ATOM 707 C CA . MET A 1 98 ? -6.605 10.870 21.253 1.00 84.56 98 MET A CA 1
ATOM 708 C C . MET A 1 98 ? -6.491 12.325 21.743 1.00 84.56 98 MET A C 1
ATOM 710 O O . MET A 1 98 ? -7.111 13.226 21.170 1.00 84.56 98 MET A O 1
ATOM 714 N N . PRO A 1 99 ? -5.673 12.586 22.781 1.00 78.75 99 PRO A N 1
ATOM 715 C CA . PRO A 1 99 ? -5.442 13.939 23.269 1.00 78.75 99 PRO A CA 1
ATOM 716 C C . PRO A 1 99 ? -4.702 14.784 22.220 1.00 78.75 99 PRO A C 1
ATOM 718 O O . PRO A 1 99 ? -3.883 14.277 21.455 1.00 78.75 99 PRO A O 1
ATOM 721 N N . GLY A 1 100 ? -4.973 16.093 22.208 1.00 79.94 100 GLY A N 1
ATOM 722 C CA . GLY A 1 100 ? -4.387 17.037 21.247 1.00 79.94 100 GLY A CA 1
ATOM 723 C C . GLY A 1 100 ? -5.345 17.380 20.108 1.00 79.94 100 GLY A C 1
ATOM 724 O O . GLY A 1 100 ? -5.181 16.925 18.975 1.00 79.94 100 GLY A O 1
ATOM 725 N N . ARG A 1 101 ? -6.356 18.197 20.424 1.00 84.12 101 ARG A N 1
ATOM 726 C CA . ARG A 1 101 ? -7.362 18.667 19.465 1.00 84.12 101 ARG A CA 1
ATOM 727 C C . ARG A 1 101 ? -6.884 19.945 18.788 1.00 84.12 101 ARG A C 1
ATOM 729 O O . ARG A 1 101 ? -6.571 20.925 19.459 1.00 84.12 101 ARG A O 1
ATOM 736 N N . ILE A 1 102 ? -6.879 19.939 17.463 1.00 79.56 102 ILE A N 1
ATOM 737 C CA . ILE A 1 102 ? -6.549 21.074 16.605 1.00 79.56 102 ILE A CA 1
ATOM 738 C C . ILE A 1 102 ? -7.815 21.396 15.802 1.00 79.56 102 ILE A C 1
ATOM 740 O O . ILE A 1 102 ? -8.331 20.542 15.084 1.00 79.56 102 ILE A O 1
ATOM 744 N N . PHE A 1 103 ? -8.358 22.606 15.964 1.00 79.88 103 PHE A N 1
ATOM 745 C CA . PHE A 1 103 ? -9.625 23.035 15.341 1.00 79.88 103 PHE A CA 1
ATOM 746 C C . PHE A 1 103 ? -10.817 22.081 15.583 1.00 79.88 103 PHE A C 1
ATOM 748 O O . PHE A 1 103 ? -11.655 21.874 14.714 1.00 79.88 103 PHE A O 1
ATOM 755 N N . GLY A 1 104 ? -10.903 21.487 16.778 1.00 80.62 104 GLY A N 1
ATOM 756 C CA . GLY A 1 104 ? -12.029 20.634 17.184 1.00 80.62 104 GLY A CA 1
ATOM 757 C C . GLY A 1 104 ? -11.883 19.143 16.856 1.00 80.62 104 GLY A C 1
ATOM 758 O O . GLY A 1 104 ? -12.586 18.347 17.483 1.00 80.62 104 GLY A O 1
ATOM 759 N N . LEU A 1 105 ? -10.930 18.773 15.992 1.00 85.19 105 LEU A N 1
ATOM 760 C CA . LEU A 1 105 ? -10.572 17.399 15.607 1.00 85.19 105 LEU A CA 1
ATOM 761 C C . LEU A 1 105 ? -9.214 17.003 16.199 1.00 85.19 105 LEU A C 1
ATOM 763 O O . LEU A 1 105 ? -8.336 17.849 16.368 1.00 85.19 105 LEU A O 1
ATOM 767 N N . SER A 1 106 ? -9.011 15.728 16.509 1.00 88.69 106 SER A N 1
ATOM 768 C CA . SER A 1 106 ? -7.723 15.249 17.034 1.00 88.69 106 SER A CA 1
ATOM 769 C C . SER A 1 106 ? -6.633 15.232 15.955 1.00 88.69 106 SER A C 1
ATOM 771 O O . SER A 1 106 ? -6.907 14.973 14.782 1.00 88.69 106 SER A O 1
ATOM 773 N N . TRP A 1 107 ? -5.380 15.496 16.340 1.00 87.50 107 TRP A N 1
ATOM 774 C CA . TRP A 1 107 ? -4.232 15.547 15.417 1.00 87.50 107 TRP A CA 1
ATOM 775 C C . TRP A 1 107 ? -4.067 14.331 14.475 1.00 87.50 107 TRP A C 1
ATOM 777 O O . TRP A 1 107 ? -3.679 14.559 13.325 1.00 87.50 107 TRP A O 1
ATOM 787 N N . PRO A 1 108 ? -4.390 13.069 14.850 1.00 90.00 108 PRO A N 1
ATOM 788 C CA . PRO A 1 108 ? -4.224 11.945 13.932 1.00 90.00 108 PRO A CA 1
ATOM 789 C C . PRO A 1 108 ? -5.208 12.010 12.761 1.00 90.00 108 PRO A C 1
ATOM 791 O O . PRO A 1 108 ? -4.894 11.536 11.674 1.00 90.00 108 PRO A O 1
ATOM 794 N N . ILE A 1 109 ? -6.373 12.643 12.941 1.00 89.94 109 ILE A N 1
ATOM 795 C CA . ILE A 1 109 ? -7.355 12.826 11.863 1.00 89.94 109 ILE A CA 1
ATOM 796 C C . ILE A 1 109 ? -6.809 13.789 10.814 1.00 89.94 109 ILE A C 1
ATOM 798 O O . ILE A 1 109 ? -6.980 13.561 9.617 1.00 89.94 109 ILE A O 1
ATOM 802 N N . TRP A 1 110 ? -6.108 14.840 11.244 1.00 90.44 110 TRP A N 1
ATOM 803 C CA . TRP A 1 110 ? -5.431 15.749 10.324 1.00 90.44 110 TRP A CA 1
ATOM 804 C C . TRP A 1 110 ? -4.347 15.030 9.529 1.00 90.44 110 TRP A C 1
ATOM 806 O O . TRP A 1 110 ? -4.311 15.165 8.309 1.00 90.44 110 TRP A O 1
ATOM 816 N N . LEU A 1 111 ? -3.522 14.209 10.185 1.00 90.12 111 LEU A N 1
ATOM 817 C CA . LEU A 1 111 ? -2.529 13.395 9.481 1.00 90.12 111 LEU A CA 1
ATOM 818 C C . LEU A 1 111 ? -3.168 12.408 8.511 1.00 90.12 111 LEU A C 1
ATOM 820 O O . LEU A 1 111 ? -2.698 12.290 7.384 1.00 90.12 111 LEU A O 1
ATOM 824 N N . TRP A 1 112 ? -4.249 11.740 8.913 1.00 90.19 112 TRP A N 1
ATOM 825 C CA . TRP A 1 112 ? -4.988 10.833 8.040 1.00 90.19 112 TRP A CA 1
ATOM 826 C C . TRP A 1 112 ? -5.574 11.569 6.830 1.00 90.19 112 TRP A C 1
ATOM 828 O O . TRP A 1 112 ? -5.471 11.087 5.708 1.00 90.19 112 TRP A O 1
ATOM 838 N N . THR A 1 113 ? -6.115 12.771 7.035 1.00 90.62 113 THR A N 1
ATOM 839 C CA . THR A 1 113 ? -6.665 13.609 5.959 1.00 90.62 113 THR A CA 1
ATOM 840 C C . THR A 1 113 ? -5.569 14.051 4.992 1.00 90.62 113 THR A C 1
ATOM 842 O O . THR A 1 113 ? -5.723 13.909 3.781 1.00 90.62 113 THR A O 1
ATOM 845 N N . ILE A 1 114 ? -4.438 14.539 5.512 1.00 92.81 114 ILE A N 1
ATOM 846 C CA . ILE A 1 114 ? -3.275 14.920 4.700 1.00 92.81 114 ILE A CA 1
ATOM 847 C C . ILE A 1 114 ? -2.762 13.707 3.921 1.00 92.81 114 ILE A C 1
ATOM 849 O O . ILE A 1 114 ? -2.558 13.804 2.714 1.00 92.81 114 ILE A O 1
ATOM 853 N N . ALA A 1 115 ? -2.608 12.556 4.577 1.00 89.81 115 ALA A N 1
ATOM 854 C CA . ALA A 1 115 ? -2.203 11.318 3.925 1.00 89.81 115 ALA A CA 1
ATOM 855 C C . ALA A 1 115 ? -3.194 10.910 2.824 1.00 89.81 115 ALA A C 1
ATOM 857 O O . ALA A 1 115 ? -2.766 10.579 1.723 1.00 89.81 115 ALA A O 1
ATOM 858 N N . GLY A 1 116 ? -4.503 11.007 3.071 1.00 88.94 116 GLY A N 1
ATOM 859 C CA . GLY A 1 116 ? -5.542 10.728 2.078 1.00 88.94 116 GLY A CA 1
ATOM 860 C C . GLY A 1 116 ? -5.446 11.635 0.849 1.00 88.94 116 GLY A C 1
ATOM 861 O O . GLY A 1 116 ? -5.537 11.157 -0.281 1.00 88.94 116 GLY A O 1
ATOM 862 N N . VAL A 1 117 ? -5.175 12.927 1.048 1.00 91.69 117 VAL A N 1
ATOM 863 C CA . VAL A 1 117 ? -4.920 13.870 -0.052 1.00 91.69 117 VAL A CA 1
ATOM 864 C C . VAL A 1 117 ? -3.641 13.499 -0.809 1.00 91.69 117 VAL A C 1
ATOM 866 O O . VAL A 1 117 ? -3.652 13.451 -2.037 1.00 91.69 117 VAL A O 1
ATOM 869 N N . LEU A 1 118 ? -2.552 13.178 -0.106 1.00 89.62 118 LEU A N 1
ATOM 870 C CA . LEU A 1 118 ? -1.290 12.754 -0.724 1.00 89.62 118 LEU A CA 1
ATOM 871 C C . LEU A 1 118 ? -1.436 11.457 -1.531 1.00 89.62 118 LEU A C 1
ATOM 873 O O . LEU A 1 118 ? -0.837 11.328 -2.600 1.00 89.62 118 LEU A O 1
ATOM 877 N N . VAL A 1 119 ? -2.277 10.525 -1.079 1.00 85.38 119 VAL A N 1
ATOM 878 C CA . VAL A 1 119 ? -2.593 9.299 -1.822 1.00 85.38 119 VAL A CA 1
ATOM 879 C C . VAL A 1 119 ? -3.245 9.616 -3.170 1.00 85.38 119 VAL A C 1
ATOM 881 O O . VAL A 1 119 ? -2.936 8.941 -4.148 1.00 85.38 119 VAL A O 1
ATOM 884 N N . MET A 1 120 ? -4.061 10.669 -3.287 1.00 87.31 120 MET A N 1
ATOM 885 C CA . MET A 1 120 ? -4.640 11.062 -4.584 1.00 87.31 120 MET A CA 1
ATOM 886 C C . MET A 1 120 ? -3.565 11.494 -5.589 1.00 87.31 120 MET A C 1
ATOM 888 O O . MET A 1 120 ? -3.633 11.132 -6.765 1.00 87.31 120 MET A O 1
ATOM 892 N N . PHE A 1 121 ? -2.527 12.198 -5.128 1.00 87.31 121 PHE A N 1
ATOM 893 C CA . PHE A 1 121 ? -1.367 12.511 -5.967 1.00 87.31 121 PHE A CA 1
ATOM 894 C C . PHE A 1 121 ? -0.590 11.251 -6.350 1.00 87.31 121 PHE A C 1
ATOM 896 O O . PHE A 1 121 ? -0.178 11.116 -7.503 1.00 87.31 121 PHE A O 1
ATOM 903 N N . ALA A 1 122 ? -0.432 10.308 -5.415 1.00 85.62 122 ALA A N 1
ATOM 904 C CA . ALA A 1 122 ? 0.207 9.028 -5.700 1.00 85.62 122 ALA A CA 1
ATOM 905 C C . ALA A 1 122 ? -0.551 8.262 -6.792 1.00 85.62 122 ALA A C 1
ATOM 907 O O . ALA A 1 122 ? 0.083 7.804 -7.739 1.00 85.62 122 ALA A O 1
ATOM 908 N N . VAL A 1 123 ? -1.888 8.201 -6.720 1.00 85.75 123 VAL A N 1
ATOM 909 C CA . VAL A 1 123 ? -2.746 7.602 -7.758 1.00 85.75 123 VAL A CA 1
ATOM 910 C C . VAL A 1 123 ? -2.517 8.278 -9.112 1.00 85.75 123 VAL A C 1
ATOM 912 O O . VAL A 1 123 ? -2.307 7.577 -10.100 1.00 85.75 123 VAL A O 1
ATOM 915 N N . GLY A 1 124 ? -2.464 9.613 -9.170 1.00 88.06 124 GLY A N 1
ATOM 916 C CA . GLY A 1 124 ? -2.111 10.341 -10.398 1.00 88.06 124 GLY A CA 1
ATOM 917 C C . GLY A 1 124 ? -0.742 9.936 -10.963 1.00 88.06 124 GLY A C 1
ATOM 918 O O . GLY A 1 124 ? -0.610 9.688 -12.163 1.00 88.06 124 GLY A O 1
ATOM 919 N N . GLY A 1 125 ? 0.256 9.766 -10.091 1.00 87.19 125 GLY A N 1
ATOM 920 C CA . GLY A 1 125 ? 1.565 9.219 -10.455 1.00 87.19 125 GLY A CA 1
ATOM 921 C C . GLY A 1 125 ? 1.496 7.800 -11.036 1.00 87.19 125 GLY A C 1
ATOM 922 O O . GLY A 1 125 ? 2.224 7.498 -11.981 1.00 87.19 125 GLY A O 1
ATOM 923 N N . MET A 1 126 ? 0.587 6.948 -10.546 1.00 87.00 126 MET A N 1
ATOM 924 C CA . MET A 1 126 ? 0.376 5.600 -11.098 1.00 87.00 126 MET A CA 1
ATOM 925 C C . MET A 1 126 ? -0.138 5.655 -12.539 1.00 87.00 126 MET A C 1
ATOM 927 O O . MET A 1 126 ? 0.396 4.954 -13.397 1.00 87.00 126 MET A O 1
ATOM 931 N N . TYR A 1 127 ? -1.129 6.511 -12.822 1.00 89.94 127 TYR A N 1
ATOM 932 C CA . TYR A 1 127 ? -1.629 6.710 -14.189 1.00 89.94 127 TYR A CA 1
ATOM 933 C C . TYR A 1 127 ? -0.516 7.180 -15.126 1.00 89.94 127 TYR A C 1
ATOM 935 O O . TYR A 1 127 ? -0.374 6.636 -16.220 1.00 89.94 127 TYR A O 1
ATOM 943 N N . GLY A 1 128 ? 0.306 8.133 -14.677 1.00 89.88 128 GLY A N 1
ATOM 944 C CA . GLY A 1 128 ? 1.464 8.606 -15.435 1.00 89.88 128 GLY A CA 1
ATOM 945 C C . GLY A 1 128 ? 2.484 7.498 -15.714 1.00 89.88 128 GLY A C 1
ATOM 946 O O . GLY A 1 128 ? 2.903 7.328 -16.856 1.00 89.88 128 GLY A O 1
ATOM 947 N N . GLY A 1 129 ? 2.836 6.694 -14.705 1.00 88.69 129 GLY A N 1
ATOM 948 C CA . GLY A 1 129 ? 3.802 5.599 -14.850 1.00 88.69 129 GLY A CA 1
ATOM 949 C C . GLY A 1 129 ? 3.332 4.493 -15.802 1.00 88.69 129 GLY A C 1
ATOM 950 O O . GLY A 1 129 ? 4.099 4.029 -16.653 1.00 88.69 129 GLY A O 1
ATOM 951 N N . VAL A 1 130 ? 2.057 4.099 -15.719 1.00 90.19 130 VAL A N 1
ATOM 952 C CA . VAL A 1 130 ? 1.473 3.115 -16.648 1.00 90.19 130 VAL A CA 1
ATOM 953 C C . VAL A 1 130 ? 1.391 3.695 -18.059 1.00 90.19 130 VAL A C 1
ATOM 955 O O . VAL A 1 130 ? 1.795 3.030 -19.012 1.00 90.19 130 VAL A O 1
ATOM 958 N N . ALA A 1 131 ? 0.947 4.946 -18.208 1.00 92.69 131 ALA A N 1
ATOM 959 C CA . ALA A 1 131 ? 0.889 5.617 -19.505 1.00 92.69 131 ALA A CA 1
ATOM 960 C C . ALA A 1 131 ? 2.276 5.756 -20.155 1.00 92.69 131 ALA A C 1
ATOM 962 O O . ALA A 1 131 ? 2.417 5.531 -21.356 1.00 92.69 131 ALA A O 1
ATOM 963 N N . GLN A 1 132 ? 3.313 6.054 -19.369 1.00 91.56 132 GLN A N 1
ATOM 964 C CA . GLN A 1 132 ? 4.693 6.100 -19.850 1.00 91.56 132 GLN A CA 1
ATOM 965 C C . GLN A 1 132 ? 5.173 4.717 -20.307 1.00 91.56 132 GLN A C 1
ATOM 967 O O . GLN A 1 132 ? 5.785 4.596 -21.364 1.00 91.56 132 GLN A O 1
ATOM 972 N N . THR A 1 133 ? 4.835 3.662 -19.563 1.00 91.31 133 THR A N 1
ATOM 973 C CA . THR A 1 133 ? 5.158 2.279 -19.949 1.00 91.31 133 THR A CA 1
ATOM 974 C C . THR A 1 133 ? 4.460 1.881 -21.255 1.00 91.31 133 THR A C 1
ATOM 976 O O . THR A 1 133 ? 5.081 1.285 -22.132 1.00 91.31 133 THR A O 1
ATOM 979 N N . LEU A 1 134 ? 3.191 2.259 -21.435 1.00 91.88 134 LEU A N 1
ATOM 980 C CA . LEU A 1 134 ? 2.451 2.023 -22.681 1.00 91.88 134 LEU A CA 1
ATOM 981 C C . LEU A 1 134 ? 3.021 2.824 -23.857 1.00 91.88 134 LEU A C 1
ATOM 983 O O . LEU A 1 134 ? 3.110 2.299 -24.966 1.00 91.88 134 LEU A O 1
ATOM 987 N N . ASN A 1 135 ? 3.470 4.057 -23.617 1.00 93.19 135 ASN A N 1
ATOM 988 C CA . ASN A 1 135 ? 4.157 4.860 -24.625 1.00 93.19 135 ASN A CA 1
ATOM 989 C C . ASN A 1 135 ? 5.495 4.232 -25.059 1.00 93.19 135 ASN A C 1
ATOM 991 O O . ASN A 1 135 ? 5.815 4.280 -26.241 1.00 93.19 135 ASN A O 1
ATOM 995 N N . LEU A 1 136 ? 6.236 3.569 -24.164 1.00 92.56 136 LEU A N 1
ATOM 996 C CA . LEU A 1 136 ? 7.446 2.825 -24.550 1.00 92.56 136 LEU A CA 1
ATOM 997 C C . LEU A 1 136 ? 7.142 1.654 -25.500 1.00 92.56 136 LEU A C 1
ATOM 999 O O . LEU A 1 136 ? 7.956 1.345 -26.368 1.00 92.56 136 LEU A O 1
ATOM 1003 N N . ILE A 1 137 ? 5.978 1.014 -25.354 1.00 93.38 137 ILE A N 1
ATOM 1004 C CA . ILE A 1 137 ? 5.537 -0.088 -26.225 1.00 93.38 137 ILE A CA 1
ATOM 1005 C C . ILE A 1 137 ? 4.995 0.454 -27.555 1.00 93.38 137 ILE A C 1
ATOM 1007 O O . ILE A 1 137 ? 5.276 -0.098 -28.618 1.00 93.38 137 ILE A O 1
ATOM 1011 N N . MET A 1 138 ? 4.220 1.539 -27.505 1.00 92.31 138 MET A N 1
ATOM 1012 C CA . MET A 1 138 ? 3.622 2.186 -28.670 1.00 92.31 138 MET A CA 1
ATOM 1013 C C . MET A 1 138 ? 3.921 3.695 -28.661 1.00 92.31 138 MET A C 1
ATOM 1015 O O . MET A 1 138 ? 3.078 4.500 -28.248 1.00 92.31 138 MET A O 1
ATOM 1019 N N . PRO A 1 139 ? 5.099 4.099 -29.171 1.00 89.38 139 PRO A N 1
ATOM 1020 C CA . PRO A 1 139 ? 5.564 5.486 -29.097 1.00 89.38 139 PRO A CA 1
ATOM 1021 C C . PRO A 1 139 ? 4.785 6.447 -30.001 1.00 89.38 139 PRO A C 1
ATOM 1023 O O . PRO A 1 139 ? 4.885 7.659 -29.840 1.00 89.38 139 PRO A O 1
ATOM 1026 N N . ALA A 1 140 ? 3.980 5.924 -30.931 1.00 90.88 140 ALA A N 1
ATOM 1027 C CA . ALA A 1 140 ? 3.125 6.722 -31.808 1.00 90.88 140 ALA A CA 1
ATOM 1028 C C . ALA A 1 140 ? 1.984 7.445 -31.063 1.00 90.88 140 ALA A C 1
ATOM 1030 O O . ALA A 1 140 ? 1.433 8.412 -31.586 1.00 90.88 140 ALA A O 1
ATOM 1031 N N . ILE A 1 141 ? 1.615 6.984 -29.863 1.00 90.75 141 ILE A N 1
ATOM 1032 C CA . ILE A 1 141 ? 0.534 7.561 -29.057 1.00 90.75 141 ILE A CA 1
ATOM 1033 C C . ILE A 1 141 ? 1.147 8.301 -27.868 1.00 90.75 141 ILE A C 1
ATOM 1035 O O . ILE A 1 141 ? 1.866 7.702 -27.070 1.00 90.75 141 ILE A O 1
ATOM 1039 N N . GLY A 1 142 ? 0.851 9.598 -27.739 1.00 91.00 142 GLY A N 1
ATOM 1040 C CA . GLY A 1 142 ? 1.352 10.436 -26.647 1.00 91.00 142 GLY A CA 1
ATOM 1041 C C . GLY A 1 142 ? 0.860 9.990 -25.265 1.00 91.00 142 GLY A C 1
ATOM 1042 O O . GLY A 1 142 ? -0.224 9.423 -25.126 1.00 91.00 142 GLY A O 1
ATOM 1043 N N . VAL A 1 143 ? 1.653 10.279 -24.229 1.00 92.25 143 VAL A N 1
ATOM 1044 C CA . VAL A 1 143 ? 1.360 9.901 -22.832 1.00 92.25 143 VAL A CA 1
ATOM 1045 C C . VAL A 1 143 ? 0.010 10.457 -22.367 1.00 92.25 143 VAL A C 1
ATOM 1047 O O . VAL A 1 143 ? -0.755 9.731 -21.740 1.00 92.25 143 VAL A O 1
ATOM 1050 N N . ASP A 1 144 ? -0.336 11.689 -22.745 1.00 93.00 144 ASP A N 1
ATOM 1051 C CA . ASP A 1 144 ? -1.610 12.321 -22.367 1.00 93.00 144 ASP A CA 1
ATOM 1052 C C . ASP A 1 144 ? -2.827 11.540 -22.886 1.00 93.00 144 ASP A C 1
ATOM 1054 O O . ASP A 1 144 ? -3.832 11.386 -22.188 1.00 93.00 144 ASP A O 1
ATOM 1058 N N . ILE A 1 145 ? -2.719 10.982 -24.098 1.00 93.69 145 ILE A N 1
ATOM 1059 C CA . ILE A 1 145 ? -3.769 10.152 -24.699 1.00 93.69 145 ILE A CA 1
ATOM 1060 C C . ILE A 1 145 ? -3.881 8.835 -23.931 1.00 93.69 145 ILE A C 1
ATOM 1062 O O . ILE A 1 145 ? -4.990 8.412 -23.610 1.00 93.69 145 ILE A O 1
ATOM 1066 N N . TRP A 1 146 ? -2.753 8.213 -23.577 1.00 94.19 146 TRP A N 1
ATOM 1067 C CA . TRP A 1 146 ? -2.750 7.001 -22.756 1.00 94.19 146 TRP A CA 1
ATOM 1068 C C . TRP A 1 146 ? -3.377 7.224 -21.380 1.00 94.19 146 TRP A C 1
ATOM 1070 O O . TRP A 1 146 ? -4.173 6.392 -20.946 1.00 94.19 146 TRP A O 1
ATOM 1080 N N . VAL A 1 147 ? -3.096 8.352 -20.720 1.00 94.06 147 VAL A N 1
ATOM 1081 C CA . VAL A 1 147 ? -3.756 8.716 -19.455 1.00 94.06 147 VAL A CA 1
ATOM 1082 C C . VAL A 1 147 ? -5.269 8.833 -19.651 1.00 94.06 147 VAL A C 1
ATOM 1084 O O . VAL A 1 147 ? -6.028 8.272 -18.861 1.00 94.06 147 VAL A O 1
ATOM 1087 N N . GLY A 1 148 ? -5.720 9.494 -20.723 1.00 94.31 148 GLY A N 1
ATOM 1088 C CA . GLY A 1 148 ? -7.143 9.599 -21.057 1.00 94.31 148 GLY A CA 1
ATOM 1089 C C . GLY A 1 148 ? -7.807 8.240 -21.313 1.00 94.31 148 GLY A C 1
ATOM 1090 O O . GLY A 1 148 ? -8.893 7.976 -20.799 1.00 94.31 148 GLY A O 1
ATOM 1091 N N . VAL A 1 149 ? -7.139 7.347 -22.048 1.00 93.94 149 VAL A N 1
ATOM 1092 C CA . VAL A 1 149 ? -7.617 5.977 -22.302 1.00 93.94 149 VAL A CA 1
ATOM 1093 C C . VAL A 1 149 ? -7.725 5.185 -21.000 1.00 93.94 149 VAL A C 1
ATOM 1095 O O . VAL A 1 149 ? -8.757 4.563 -20.751 1.00 93.94 149 VAL A O 1
ATOM 1098 N N . LEU A 1 150 ? -6.703 5.235 -20.143 1.00 92.69 150 LEU A N 1
ATOM 1099 C CA . LEU A 1 150 ? -6.721 4.566 -18.840 1.00 92.69 150 LEU A CA 1
ATOM 1100 C C . LEU A 1 150 ? -7.842 5.105 -17.948 1.00 92.69 150 LEU A C 1
ATOM 1102 O O . LEU A 1 150 ? -8.537 4.323 -17.306 1.00 92.69 150 LEU A O 1
ATOM 1106 N N . LEU A 1 151 ? -8.064 6.422 -17.943 1.00 93.00 151 LEU A N 1
ATOM 1107 C CA . LEU A 1 151 ? -9.169 7.041 -17.213 1.00 93.00 151 LEU A CA 1
ATOM 1108 C C . LEU A 1 151 ? -10.527 6.533 -17.710 1.00 93.00 151 LEU A C 1
ATOM 1110 O O . LEU A 1 151 ? -11.381 6.194 -16.892 1.00 93.00 151 LEU A O 1
ATOM 1114 N N . LEU A 1 152 ? -10.724 6.440 -19.029 1.00 93.62 152 LEU A N 1
ATOM 1115 C CA . LEU A 1 152 ? -11.958 5.908 -19.613 1.00 93.62 152 LEU A CA 1
ATOM 1116 C C . LEU A 1 152 ? -12.176 4.437 -19.251 1.00 93.62 152 LEU A C 1
ATOM 1118 O O . LEU A 1 152 ? -13.297 4.059 -18.913 1.00 93.62 152 LEU A O 1
ATOM 1122 N N . ILE A 1 153 ? -11.119 3.620 -19.276 1.00 89.81 153 ILE A N 1
ATOM 1123 C CA . ILE A 1 153 ? -11.181 2.212 -18.863 1.00 89.81 153 ILE A CA 1
ATOM 1124 C C . ILE A 1 153 ? -11.580 2.115 -17.389 1.00 89.81 153 ILE A C 1
ATOM 1126 O O . ILE A 1 153 ? -12.530 1.403 -17.063 1.00 89.81 153 ILE A O 1
ATOM 1130 N N . THR A 1 154 ? -10.909 2.855 -16.503 1.00 87.69 154 THR A N 1
ATOM 1131 C CA . THR A 1 154 ? -11.240 2.853 -15.074 1.00 87.69 154 THR A CA 1
ATOM 1132 C C . THR A 1 154 ? -12.677 3.309 -14.842 1.00 87.69 154 THR A C 1
ATOM 1134 O O . THR A 1 154 ? -13.412 2.662 -14.098 1.00 87.69 154 THR A O 1
ATOM 1137 N N . LEU A 1 155 ? -13.117 4.376 -15.514 1.00 89.56 155 LEU A N 1
ATOM 1138 C CA . LEU A 1 155 ? -14.488 4.867 -15.409 1.00 89.56 155 LEU A CA 1
ATOM 1139 C C . LEU A 1 155 ? -15.504 3.815 -15.877 1.00 89.56 155 LEU A C 1
ATOM 1141 O O . LEU A 1 155 ? -16.490 3.583 -15.184 1.00 89.56 155 LEU A O 1
ATOM 1145 N N . ALA A 1 156 ? -15.256 3.143 -17.003 1.00 87.75 156 ALA A N 1
ATOM 1146 C CA . ALA A 1 156 ? -16.129 2.083 -17.503 1.00 87.75 156 ALA A CA 1
ATOM 1147 C C . ALA A 1 156 ? -16.248 0.919 -16.503 1.00 87.75 156 ALA A C 1
ATOM 1149 O O . ALA A 1 156 ? -17.354 0.443 -16.235 1.00 87.75 156 ALA A O 1
ATOM 1150 N N . VAL A 1 157 ? -15.132 0.502 -15.894 1.00 82.56 157 VAL A N 1
ATOM 1151 C CA . VAL A 1 157 ? -15.124 -0.543 -14.857 1.00 82.56 157 VAL A CA 1
ATOM 1152 C C . VAL A 1 157 ? -15.924 -0.104 -13.628 1.00 82.56 157 VAL A C 1
ATOM 1154 O O . VAL A 1 157 ? -16.762 -0.866 -13.147 1.00 82.56 157 VAL A O 1
ATOM 1157 N N . LEU A 1 158 ? -15.736 1.134 -13.157 1.00 82.81 158 LEU A N 1
ATOM 1158 C CA . LEU A 1 158 ? -16.477 1.674 -12.011 1.00 82.81 158 LEU A CA 1
ATOM 1159 C C . LEU A 1 158 ? -17.985 1.755 -12.283 1.00 82.81 158 LEU A C 1
ATOM 1161 O O . LEU A 1 158 ? -18.784 1.381 -11.426 1.00 82.81 158 LEU A O 1
ATOM 1165 N N . LEU A 1 159 ? -18.379 2.205 -13.477 1.00 84.81 159 LEU A N 1
ATOM 1166 C CA . LEU A 1 159 ? -19.788 2.334 -13.866 1.00 84.81 159 LEU A CA 1
ATOM 1167 C C . LEU A 1 159 ? -20.491 0.983 -14.045 1.00 84.81 159 LEU A C 1
ATOM 1169 O O . LEU A 1 159 ? -21.714 0.920 -13.949 1.00 84.81 159 LEU A O 1
ATOM 1173 N N . THR A 1 160 ? -19.741 -0.100 -14.265 1.00 80.44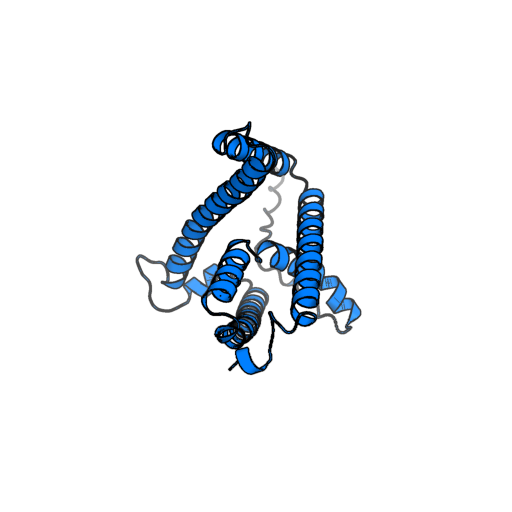 160 THR A N 1
ATOM 1174 C CA . THR A 1 160 ? -20.309 -1.453 -14.379 1.00 80.44 160 THR A CA 1
ATOM 1175 C C . THR A 1 160 ? -20.840 -1.963 -13.027 1.00 80.44 160 THR A C 1
ATOM 1177 O O . THR A 1 160 ? -21.691 -2.849 -12.997 1.00 80.44 160 THR A O 1
ATOM 1180 N N . GLY A 1 161 ? -20.389 -1.397 -11.896 1.00 66.75 161 GLY A N 1
ATOM 1181 C CA . GLY A 1 161 ? -20.990 -1.586 -10.565 1.00 66.75 161 GLY A CA 1
ATOM 1182 C C . GLY A 1 161 ? -20.917 -3.001 -9.968 1.00 66.75 161 GLY A C 1
ATOM 1183 O O . GLY A 1 161 ? -21.369 -3.216 -8.845 1.00 66.75 161 GLY A O 1
ATOM 1184 N N . SER A 1 162 ? -20.349 -3.979 -10.679 1.00 73.88 162 SER A N 1
ATOM 1185 C CA . SER A 1 162 ? -20.250 -5.362 -10.212 1.00 73.88 162 SER A CA 1
ATOM 1186 C C . SER A 1 162 ? -19.006 -5.557 -9.349 1.00 73.88 162 SER A C 1
ATOM 1188 O O . SER A 1 162 ? -17.893 -5.715 -9.854 1.00 73.88 162 SER A O 1
ATOM 1190 N N . TYR A 1 163 ? -19.207 -5.589 -8.029 1.00 69.62 163 TYR A N 1
ATOM 1191 C CA . TYR A 1 163 ? -18.161 -5.887 -7.043 1.00 69.62 163 TYR A CA 1
ATOM 1192 C C . TYR A 1 163 ? -17.380 -7.166 -7.392 1.00 69.62 163 TYR A C 1
ATOM 1194 O O . TYR A 1 163 ? -16.155 -7.178 -7.332 1.00 69.62 163 TYR A O 1
ATOM 1202 N N . VAL A 1 164 ? -18.082 -8.205 -7.860 1.00 70.81 164 VAL A N 1
ATOM 1203 C CA . VAL A 1 164 ? -17.498 -9.514 -8.200 1.00 70.81 164 VAL A CA 1
ATOM 1204 C C . VAL A 1 164 ? -16.482 -9.414 -9.343 1.00 70.81 164 VAL A C 1
ATOM 1206 O O . VAL A 1 164 ? -15.455 -10.089 -9.325 1.00 70.81 164 VAL A O 1
ATOM 1209 N N . GLN A 1 165 ? -16.737 -8.562 -10.341 1.00 71.12 165 GLN A N 1
ATOM 1210 C CA . GLN A 1 165 ? -15.807 -8.376 -11.460 1.00 71.12 165 GLN A CA 1
ATOM 1211 C C . GLN A 1 165 ? -14.547 -7.629 -11.017 1.00 71.12 165 GLN A C 1
ATOM 1213 O O . GLN A 1 165 ? -13.440 -8.021 -11.384 1.00 71.12 165 GLN A O 1
ATOM 1218 N N . ILE A 1 166 ? -14.711 -6.585 -10.199 1.00 73.44 166 ILE A N 1
ATOM 1219 C CA . ILE A 1 166 ? -13.594 -5.801 -9.659 1.00 73.44 166 ILE A CA 1
ATOM 1220 C C . ILE A 1 166 ? -12.719 -6.678 -8.761 1.00 73.44 166 ILE A C 1
ATOM 1222 O O . ILE A 1 166 ? -11.498 -6.682 -8.909 1.00 73.44 166 ILE A O 1
ATOM 1226 N N . GLU A 1 167 ? -13.338 -7.462 -7.879 1.00 74.62 167 GLU A N 1
ATOM 1227 C CA . GLU A 1 167 ? -12.647 -8.388 -6.983 1.00 74.62 167 GLU A CA 1
ATOM 1228 C C . GLU A 1 167 ? -11.838 -9.430 -7.763 1.00 74.62 167 GLU A C 1
ATOM 1230 O O . GLU A 1 167 ? -10.659 -9.640 -7.469 1.00 74.62 167 GLU A O 1
ATOM 1235 N N . PHE A 1 168 ? -12.428 -10.044 -8.794 1.00 76.75 168 PHE A N 1
ATOM 1236 C CA . PHE A 1 168 ? -11.728 -11.035 -9.611 1.00 76.75 168 PHE A CA 1
ATOM 1237 C C . PHE A 1 168 ? -10.529 -10.428 -10.351 1.00 76.75 168 PHE A C 1
ATOM 1239 O O . PHE A 1 168 ? -9.430 -10.983 -10.295 1.00 76.75 168 PHE A O 1
ATOM 1246 N N . VAL A 1 169 ? -10.713 -9.278 -11.009 1.00 77.12 169 VAL A N 1
ATOM 1247 C CA . VAL A 1 169 ? -9.635 -8.602 -11.751 1.00 77.12 169 VAL A CA 1
ATOM 1248 C C . VAL A 1 169 ? -8.506 -8.176 -10.810 1.00 77.12 169 VAL A C 1
ATOM 1250 O O . VAL A 1 169 ? -7.339 -8.440 -11.102 1.00 77.12 169 VAL A O 1
ATOM 1253 N N . ALA A 1 170 ? -8.832 -7.576 -9.663 1.00 75.62 170 ALA A N 1
ATOM 1254 C CA . ALA A 1 170 ? -7.841 -7.166 -8.671 1.00 75.62 170 ALA A CA 1
ATOM 1255 C C . ALA A 1 170 ? -7.070 -8.370 -8.107 1.00 75.62 170 ALA A C 1
ATOM 1257 O O . ALA A 1 170 ? -5.840 -8.349 -8.054 1.00 75.62 170 ALA A O 1
ATOM 1258 N N . THR A 1 171 ? -7.775 -9.448 -7.756 1.00 75.38 171 THR A N 1
ATOM 1259 C CA . THR A 1 171 ? -7.160 -10.676 -7.231 1.00 75.38 171 THR A CA 1
ATOM 1260 C C . THR A 1 171 ? -6.231 -11.317 -8.259 1.00 75.38 171 THR A C 1
ATOM 1262 O O . THR A 1 171 ? -5.122 -11.728 -7.916 1.00 75.38 171 THR A O 1
ATOM 1265 N N . LEU A 1 172 ? -6.644 -11.364 -9.530 1.00 82.88 172 LEU A N 1
ATOM 1266 C CA . LEU A 1 172 ? -5.822 -11.883 -10.620 1.00 82.88 172 LEU A CA 1
ATOM 1267 C C . LEU A 1 172 ? -4.542 -11.055 -10.805 1.00 82.88 172 LEU A C 1
ATOM 1269 O O . LEU A 1 172 ? -3.456 -11.627 -10.891 1.00 82.88 172 LEU A O 1
ATOM 1273 N N . LEU A 1 173 ? -4.650 -9.723 -10.834 1.00 81.62 173 LEU A N 1
ATOM 1274 C CA . LEU A 1 173 ? -3.492 -8.833 -10.972 1.00 81.62 173 LEU A CA 1
ATOM 1275 C C . LEU A 1 173 ? -2.511 -8.990 -9.807 1.00 81.62 173 LEU A C 1
ATOM 1277 O O . LEU A 1 173 ? -1.305 -9.088 -10.037 1.00 81.62 173 LEU A O 1
ATOM 1281 N N . VAL A 1 174 ? -3.013 -9.079 -8.573 1.00 81.00 174 VAL A N 1
ATOM 1282 C CA . VAL A 1 174 ? -2.178 -9.310 -7.385 1.00 81.00 174 VAL A CA 1
ATOM 1283 C C . VAL A 1 174 ? -1.511 -10.681 -7.431 1.00 81.00 174 VAL A C 1
ATOM 1285 O O . VAL A 1 174 ? -0.327 -10.791 -7.107 1.00 81.00 174 VAL A O 1
ATOM 1288 N N . ALA A 1 175 ? -2.220 -11.720 -7.877 1.00 84.00 175 ALA A N 1
ATOM 1289 C CA . ALA A 1 175 ? -1.644 -13.052 -8.040 1.00 84.00 175 ALA A CA 1
ATOM 1290 C C . ALA A 1 175 ? -0.504 -13.048 -9.072 1.00 84.00 175 ALA A C 1
ATOM 1292 O O . ALA A 1 175 ? 0.588 -13.533 -8.776 1.00 84.00 175 ALA A O 1
ATOM 1293 N N . ILE A 1 176 ? -0.721 -12.443 -10.246 1.00 89.06 176 ILE A N 1
ATOM 1294 C CA . ILE A 1 176 ? 0.308 -12.307 -11.290 1.00 89.06 176 ILE A CA 1
ATOM 1295 C C . ILE A 1 176 ? 1.510 -11.526 -10.755 1.00 89.06 176 ILE A C 1
ATOM 1297 O O . ILE A 1 176 ? 2.648 -11.981 -10.879 1.00 89.06 176 ILE A O 1
ATOM 1301 N N . PHE A 1 177 ? 1.266 -10.380 -10.121 1.00 84.56 177 PHE A N 1
ATOM 1302 C CA . PHE A 1 177 ? 2.314 -9.548 -9.537 1.00 84.56 177 PHE A CA 1
ATOM 1303 C C . PHE A 1 177 ? 3.141 -10.313 -8.489 1.00 84.56 177 PHE A C 1
ATOM 1305 O O . PHE A 1 177 ? 4.375 -10.270 -8.504 1.00 84.56 177 PHE A O 1
ATOM 1312 N N . THR A 1 178 ? 2.474 -11.072 -7.618 1.00 86.31 178 THR A N 1
ATOM 1313 C CA . THR A 1 178 ? 3.125 -11.900 -6.593 1.00 86.31 178 THR A CA 1
ATOM 1314 C C . THR A 1 178 ? 4.010 -12.968 -7.231 1.00 86.31 178 THR A C 1
ATOM 1316 O O . THR A 1 178 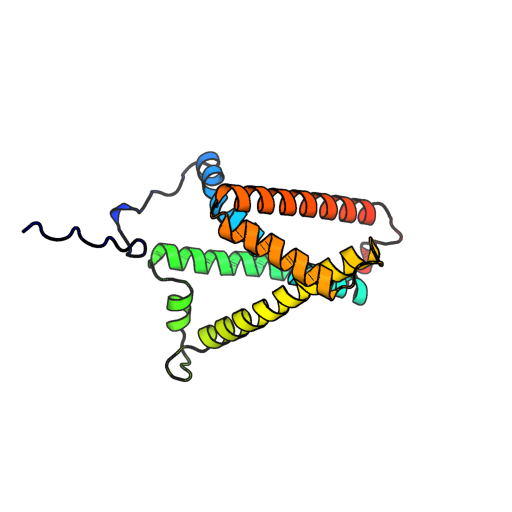? 5.165 -13.117 -6.836 1.00 86.31 178 THR A O 1
ATOM 1319 N N . VAL A 1 179 ? 3.516 -13.671 -8.256 1.00 90.94 179 VAL A N 1
ATOM 1320 C CA . VAL A 1 179 ? 4.300 -14.683 -8.984 1.00 90.94 179 VAL A CA 1
ATOM 1321 C C . VAL A 1 179 ? 5.534 -14.057 -9.634 1.00 90.94 179 VAL A C 1
ATOM 1323 O O . VAL A 1 179 ? 6.636 -14.566 -9.442 1.00 90.94 179 VAL A O 1
ATOM 1326 N N . LEU A 1 180 ? 5.384 -12.932 -10.339 1.00 90.44 180 LEU A N 1
ATOM 1327 C CA . LEU A 1 180 ? 6.514 -12.220 -10.951 1.00 90.44 180 LEU A CA 1
ATOM 1328 C C . LEU A 1 180 ? 7.555 -11.792 -9.908 1.00 90.44 180 LEU A C 1
ATOM 1330 O O . LEU A 1 180 ? 8.756 -11.950 -10.132 1.00 90.44 180 LEU A O 1
ATOM 1334 N N . THR A 1 181 ? 7.106 -11.311 -8.749 1.00 88.19 181 THR A N 1
ATOM 1335 C CA . THR A 1 181 ? 7.989 -10.908 -7.646 1.00 88.19 181 THR A CA 1
ATOM 1336 C C . THR A 1 181 ? 8.768 -12.099 -7.095 1.00 88.19 181 THR A C 1
ATOM 1338 O O . THR A 1 181 ? 9.985 -12.016 -6.932 1.00 88.19 181 THR A O 1
ATOM 1341 N N . VAL A 1 182 ? 8.098 -13.232 -6.862 1.00 90.88 182 VAL A N 1
ATOM 1342 C CA . VAL A 1 182 ? 8.737 -14.465 -6.375 1.00 90.88 182 VAL A CA 1
ATOM 1343 C C . VAL A 1 182 ? 9.748 -15.003 -7.385 1.00 90.88 182 VAL A C 1
ATOM 1345 O O . VAL A 1 182 ? 10.856 -15.367 -6.997 1.00 90.88 182 VAL A O 1
ATOM 1348 N N . VAL A 1 183 ? 9.403 -15.020 -8.676 1.00 91.94 183 VAL A N 1
ATOM 1349 C CA . VAL A 1 183 ? 10.323 -15.449 -9.742 1.00 91.94 183 VAL A CA 1
ATOM 1350 C C . VAL A 1 183 ? 11.547 -14.539 -9.794 1.00 91.94 183 VAL A C 1
ATOM 1352 O O . VAL A 1 183 ? 12.668 -15.037 -9.845 1.00 91.94 183 VAL A O 1
ATOM 1355 N N . THR A 1 184 ? 11.353 -13.222 -9.711 1.00 87.88 184 THR A N 1
ATOM 1356 C CA . THR A 1 184 ? 12.455 -12.248 -9.708 1.00 87.88 184 THR A CA 1
ATOM 1357 C C . THR A 1 184 ? 13.364 -12.444 -8.495 1.00 87.88 184 THR A C 1
ATOM 1359 O O . THR A 1 184 ? 14.584 -12.478 -8.637 1.00 87.88 184 THR A O 1
ATOM 1362 N N . ALA A 1 185 ? 12.785 -12.646 -7.307 1.00 87.06 185 ALA A N 1
ATOM 1363 C CA . ALA A 1 185 ? 13.543 -12.933 -6.094 1.00 87.06 185 ALA A CA 1
ATOM 1364 C C . ALA A 1 185 ? 14.327 -14.251 -6.207 1.00 87.06 185 ALA A C 1
ATOM 1366 O O . ALA A 1 185 ? 15.500 -14.300 -5.846 1.00 87.06 185 ALA A O 1
ATOM 1367 N N . ALA A 1 186 ? 13.717 -15.307 -6.754 1.00 88.19 186 ALA A N 1
ATOM 1368 C CA . ALA A 1 186 ? 14.389 -16.584 -6.973 1.00 88.19 186 ALA A CA 1
ATOM 1369 C C . ALA A 1 186 ? 15.549 -16.456 -7.972 1.00 88.19 186 ALA A C 1
ATOM 1371 O O . ALA A 1 186 ? 16.647 -16.925 -7.685 1.00 88.19 186 ALA A O 1
ATOM 1372 N N . MET A 1 187 ? 15.341 -15.780 -9.108 1.00 87.06 187 MET A N 1
ATOM 1373 C CA . MET A 1 187 ? 16.403 -15.509 -10.086 1.00 87.06 187 MET A CA 1
ATOM 1374 C C . MET A 1 187 ? 17.567 -14.744 -9.452 1.00 87.06 187 MET A C 1
ATOM 1376 O O . MET A 1 187 ? 18.724 -15.103 -9.649 1.00 87.06 187 MET A O 1
ATOM 1380 N N . LEU A 1 188 ? 17.267 -13.735 -8.638 1.00 85.44 188 LEU A N 1
ATOM 1381 C CA . LEU A 1 188 ? 18.273 -12.933 -7.953 1.00 85.44 188 LEU A CA 1
ATOM 1382 C C . LEU A 1 188 ? 19.071 -13.743 -6.916 1.00 85.44 188 LEU A C 1
ATOM 1384 O O . LEU A 1 188 ? 20.286 -13.589 -6.834 1.00 85.44 188 LEU A O 1
ATOM 1388 N N . LEU A 1 189 ? 18.429 -14.655 -6.178 1.00 83.25 189 LEU A N 1
ATOM 1389 C CA . LEU A 1 189 ? 19.112 -15.557 -5.237 1.00 83.25 189 LEU A CA 1
ATOM 1390 C C . LEU A 1 189 ? 20.011 -16.590 -5.936 1.00 83.25 189 LEU A C 1
ATOM 1392 O O . LEU A 1 189 ? 20.986 -17.052 -5.343 1.00 83.25 189 LEU A O 1
ATOM 1396 N N . LEU A 1 190 ? 19.685 -16.964 -7.176 1.00 82.69 190 LEU A N 1
ATOM 1397 C CA . LEU A 1 190 ? 20.458 -17.921 -7.974 1.00 82.69 190 LEU A CA 1
ATOM 1398 C C . LEU A 1 190 ? 21.698 -17.299 -8.634 1.00 82.69 190 LEU A C 1
ATOM 1400 O O . LEU A 1 190 ? 22.575 -18.046 -9.064 1.00 82.69 190 LEU A O 1
ATOM 1404 N N . HIS A 1 191 ? 21.794 -15.967 -8.700 1.00 81.44 191 HIS A N 1
ATOM 1405 C CA . HIS A 1 191 ? 22.939 -15.246 -9.258 1.00 81.44 191 HIS A CA 1
ATOM 1406 C C . HIS A 1 191 ? 23.779 -14.584 -8.143 1.00 81.44 191 HIS A C 1
ATOM 1408 O O . HIS A 1 191 ? 23.449 -13.482 -7.697 1.00 81.44 191 HIS A O 1
ATOM 1414 N N . PRO A 1 192 ? 24.912 -15.194 -7.728 1.00 69.06 192 PRO A N 1
ATOM 1415 C CA . PRO A 1 192 ? 25.751 -14.698 -6.627 1.00 69.06 192 PRO A CA 1
ATOM 1416 C C . PRO A 1 192 ? 26.353 -13.306 -6.863 1.00 69.06 192 PRO A C 1
ATOM 1418 O O . PRO A 1 192 ? 26.804 -12.663 -5.920 1.00 69.06 192 PRO A O 1
ATOM 1421 N N . GLU A 1 193 ? 26.370 -12.839 -8.115 1.00 72.00 193 GLU A N 1
ATOM 1422 C CA . GLU A 1 193 ? 26.835 -11.498 -8.486 1.00 72.00 193 GLU A CA 1
ATOM 1423 C C . GLU A 1 193 ? 25.901 -10.387 -7.982 1.00 72.00 193 GLU A C 1
ATOM 1425 O O . GLU A 1 193 ? 26.361 -9.284 -7.695 1.00 72.00 193 GLU A O 1
ATOM 1430 N N . TYR A 1 194 ? 24.603 -10.676 -7.827 1.00 71.06 194 TYR A N 1
ATOM 1431 C CA . TYR A 1 194 ? 23.591 -9.696 -7.413 1.00 71.06 194 TYR A CA 1
ATOM 1432 C C . TYR A 1 194 ? 23.159 -9.841 -5.949 1.00 71.06 194 TYR A C 1
ATOM 1434 O O . TYR A 1 194 ? 22.598 -8.900 -5.378 1.00 71.06 194 TYR A O 1
ATOM 1442 N N . PHE A 1 195 ? 23.423 -10.991 -5.321 1.00 71.94 195 PHE A N 1
ATOM 1443 C CA . PHE A 1 195 ? 23.087 -11.240 -3.922 1.00 71.94 195 PHE A CA 1
ATOM 1444 C C . PHE A 1 195 ? 24.196 -12.000 -3.193 1.00 71.94 195 PHE A C 1
ATOM 1446 O O . PHE A 1 195 ? 24.528 -13.138 -3.521 1.00 71.94 195 PHE A O 1
ATOM 1453 N N . SER A 1 196 ? 24.720 -11.388 -2.130 1.00 72.62 196 SER A N 1
ATOM 1454 C CA . SER A 1 196 ? 25.605 -12.051 -1.171 1.00 72.62 196 SER A CA 1
ATOM 1455 C C . SER A 1 196 ? 25.164 -11.733 0.254 1.00 72.62 196 SER A C 1
ATOM 1457 O O . SER A 1 196 ? 24.877 -10.584 0.580 1.00 72.62 196 SER A O 1
ATOM 1459 N N . TRP A 1 197 ? 25.157 -12.721 1.149 1.00 71.31 197 TRP A N 1
ATOM 1460 C CA . TRP A 1 197 ? 24.792 -12.513 2.560 1.00 71.31 197 TRP A CA 1
ATOM 1461 C C . TRP A 1 197 ? 25.710 -11.517 3.293 1.00 71.31 197 TRP A C 1
ATOM 1463 O O . TRP A 1 197 ? 25.323 -10.940 4.303 1.00 71.31 197 TRP A O 1
ATOM 1473 N N . SER A 1 198 ? 26.907 -11.255 2.761 1.00 71.19 198 SER A N 1
ATOM 1474 C CA . SER A 1 198 ? 27.806 -10.193 3.227 1.00 71.19 198 SER A CA 1
ATOM 1475 C C . SER A 1 198 ? 27.296 -8.776 2.955 1.00 71.19 198 SER A C 1
ATOM 1477 O O . SER A 1 198 ? 27.715 -7.859 3.654 1.00 71.19 198 SER A O 1
ATOM 1479 N N . SER A 1 199 ? 26.414 -8.593 1.967 1.00 67.75 199 SER A N 1
ATOM 1480 C CA . SER A 1 199 ? 25.826 -7.292 1.608 1.00 67.75 199 SER A CA 1
ATOM 1481 C C . SER A 1 199 ? 24.659 -6.865 2.507 1.00 67.75 199 SER A C 1
ATOM 1483 O O . SER A 1 199 ? 24.201 -5.732 2.417 1.00 67.75 199 SER A O 1
ATOM 1485 N N . VAL A 1 200 ? 24.203 -7.758 3.392 1.00 66.69 200 VAL A N 1
ATOM 1486 C CA . VAL A 1 200 ? 23.114 -7.526 4.360 1.00 66.69 200 VAL A CA 1
ATOM 1487 C C . VAL A 1 200 ? 23.670 -7.092 5.734 1.00 66.69 200 VAL A C 1
ATOM 1489 O O . VAL A 1 200 ? 23.013 -7.267 6.756 1.00 66.69 200 VAL A O 1
ATOM 1492 N N . ARG A 1 201 ? 24.910 -6.585 5.789 1.00 58.53 201 ARG A N 1
ATOM 1493 C CA . ARG A 1 201 ? 25.533 -6.079 7.025 1.00 58.53 201 ARG A CA 1
ATOM 1494 C C . ARG A 1 201 ? 25.140 -4.642 7.328 1.00 58.53 201 ARG A C 1
ATOM 1496 O O . ARG A 1 201 ? 25.047 -3.848 6.368 1.00 58.53 201 ARG A O 1
#

Secondary structure (DSSP, 8-state):
-PPPPP---TTS--GGG-PPPP-SHHHHHHT-HHHHHHHHHHS-HHHHHHHHHHHHHHTTTTHHHHHHHHHHHHHHHHHHHHHHHHH---HHHHHHTSS-EETTEEHHHHHHHHHHHHHHHHHHHHHHHHHHHHHHH-TTS-HHHHHHHHHHHHHHHHHH--HHHHHHHHHHHHHHHHHHHHHHHHHHHH-TTT--GGGG-

pLDDT: mean 81.87, std 9.64, range [49.72, 94.31]

Radius of gyration: 22.27 Å; chains: 1; bounding box: 79×48×55 Å

Foldseek 3Di:
DDDPDPPPDPLDDDPVPDDDDDPDPVSVVVPCVVVVLVVLVPPDVVCVVVVVVCCVVQNQQCVVVVVVVVVVVVVVVVVLVVVCVVVSDHSLVVQQPDPPDDPNGHPVNVVVVVVVVVVVVVVVVVLQVVLVVVCVVPVVDDSVVSSVVVVVVVVVVVVVVDPVVVSVVSVVVSVVVVVVVVVVVVVQVVDVVNDDPVSND